Protein AF-A0A1X2HQX2-F1 (afdb_monomer_lite)

Structure (mmCIF, N/CA/C/O backbone):
data_AF-A0A1X2HQX2-F1
#
_entry.id   AF-A0A1X2HQX2-F1
#
loop_
_atom_site.group_PDB
_atom_site.id
_atom_site.type_symbol
_atom_site.label_atom_id
_atom_site.label_alt_id
_atom_site.label_comp_id
_atom_site.label_asym_id
_atom_site.label_entity_id
_atom_site.label_seq_id
_atom_site.pdbx_PDB_ins_code
_atom_site.Cartn_x
_atom_site.Cartn_y
_atom_site.Cartn_z
_atom_site.occupancy
_atom_site.B_iso_or_equiv
_atom_site.auth_seq_id
_atom_site.auth_comp_id
_atom_site.auth_asym_id
_atom_site.auth_atom_id
_atom_site.pdbx_PDB_model_num
ATOM 1 N N . MET A 1 1 ? -14.212 -17.636 12.104 1.00 38.25 1 MET A N 1
ATOM 2 C CA . MET A 1 1 ? -14.235 -16.177 12.350 1.00 38.25 1 MET A CA 1
ATOM 3 C C . MET A 1 1 ? -13.467 -15.898 13.632 1.00 38.25 1 MET A C 1
ATOM 5 O O . MET A 1 1 ? -13.687 -16.609 14.607 1.00 38.25 1 MET A O 1
ATOM 9 N N . ASN A 1 2 ? -12.520 -14.958 13.613 1.00 58.22 2 ASN A N 1
ATOM 10 C CA . ASN A 1 2 ? -11.671 -14.650 14.762 1.00 58.22 2 ASN A CA 1
ATOM 11 C C . ASN A 1 2 ? -12.458 -13.766 15.749 1.00 58.22 2 ASN A C 1
ATOM 13 O O . ASN A 1 2 ? -12.879 -12.664 15.408 1.00 58.22 2 ASN A O 1
ATOM 17 N N . ARG A 1 3 ? -12.709 -14.266 16.968 1.00 60.62 3 ARG A N 1
ATOM 18 C CA . ARG A 1 3 ? -13.510 -13.542 17.976 1.00 60.62 3 ARG A CA 1
ATOM 19 C C . ARG A 1 3 ? -12.888 -12.192 18.350 1.00 60.62 3 ARG A C 1
ATOM 21 O O . ARG A 1 3 ? -13.624 -11.269 18.667 1.00 60.62 3 ARG A O 1
ATOM 28 N N . ALA A 1 4 ? -11.559 -12.079 18.292 1.00 63.38 4 ALA A N 1
ATOM 29 C CA . ALA A 1 4 ? -10.830 -10.859 18.636 1.00 63.38 4 ALA A CA 1
ATOM 30 C C . ALA A 1 4 ? -11.102 -9.716 17.648 1.00 63.38 4 ALA A C 1
ATOM 32 O O . ALA A 1 4 ? -11.273 -8.568 18.043 1.00 63.38 4 ALA A O 1
ATOM 33 N N . SER A 1 5 ? -11.176 -10.041 16.359 1.00 63.59 5 SER A N 1
ATOM 34 C CA . SER A 1 5 ? -11.313 -9.058 15.290 1.00 63.59 5 SER A CA 1
ATOM 35 C C . SER A 1 5 ? -12.772 -8.615 15.099 1.00 63.59 5 SER A C 1
ATOM 37 O O . SER A 1 5 ? -13.038 -7.432 14.886 1.00 63.59 5 SER A O 1
ATOM 39 N N . THR A 1 6 ? -13.729 -9.516 15.365 1.00 68.75 6 THR A N 1
ATOM 40 C CA . THR A 1 6 ? -15.172 -9.198 15.354 1.00 68.75 6 THR A CA 1
ATOM 41 C C . THR A 1 6 ? -15.542 -8.138 16.402 1.00 68.75 6 THR A C 1
ATOM 43 O O . THR A 1 6 ? -16.441 -7.335 16.169 1.00 68.75 6 THR A O 1
ATOM 46 N N . LEU A 1 7 ? -14.821 -8.087 17.530 1.00 75.06 7 LEU A N 1
ATOM 47 C CA . LEU A 1 7 ? -15.020 -7.084 18.586 1.00 75.06 7 LEU A CA 1
ATOM 48 C C . LEU A 1 7 ? -14.545 -5.681 18.183 1.00 75.06 7 LEU A C 1
ATOM 50 O O . LEU A 1 7 ? -15.019 -4.688 18.722 1.00 75.06 7 LEU A O 1
ATOM 54 N N . LEU A 1 8 ? -13.610 -5.571 17.237 1.00 74.06 8 LEU A N 1
ATOM 55 C CA . LEU A 1 8 ? -13.053 -4.283 16.823 1.00 74.06 8 LEU A CA 1
ATOM 56 C C . LEU A 1 8 ? -13.908 -3.575 15.767 1.00 74.06 8 LEU A C 1
ATOM 58 O O . LEU A 1 8 ? -13.907 -2.343 15.710 1.00 74.06 8 LEU A O 1
ATOM 62 N N . LYS A 1 9 ? -14.644 -4.331 14.942 1.00 73.69 9 LYS A N 1
ATOM 63 C CA . LYS A 1 9 ? -15.492 -3.828 13.844 1.00 73.69 9 LYS A CA 1
ATOM 64 C C . LYS A 1 9 ? -16.319 -2.576 14.168 1.00 73.69 9 LYS A C 1
ATOM 66 O O . LYS A 1 9 ? -16.214 -1.601 13.416 1.00 73.69 9 LYS A O 1
ATOM 71 N N . PRO A 1 10 ? -17.120 -2.543 15.252 1.00 78.94 10 PRO A N 1
ATOM 72 C CA . PRO A 1 10 ? -17.979 -1.390 15.540 1.00 78.94 10 PRO A CA 1
ATOM 73 C C . PRO A 1 10 ? -17.194 -0.107 15.863 1.00 78.94 10 PRO A C 1
ATOM 75 O O . PRO A 1 10 ? -17.710 1.001 15.685 1.00 78.94 10 PRO A O 1
ATOM 78 N N . TYR A 1 11 ? -15.940 -0.235 16.301 1.00 79.19 11 TYR A N 1
ATOM 79 C CA . TYR A 1 11 ? -15.089 0.881 16.717 1.00 79.19 11 TYR A CA 1
ATOM 80 C C . TYR A 1 11 ? -14.126 1.326 15.614 1.00 79.19 11 TYR A C 1
ATOM 82 O O . TYR A 1 11 ? -13.890 2.523 15.448 1.00 79.19 11 TYR A O 1
ATOM 90 N N . LEU A 1 12 ? -13.642 0.383 14.803 1.00 76.12 12 LEU A N 1
ATOM 91 C CA . LEU A 1 12 ? -12.742 0.616 13.671 1.00 76.12 12 LEU A CA 1
ATOM 92 C C . LEU A 1 12 ? -13.283 1.671 12.706 1.00 76.12 12 LEU A C 1
ATOM 94 O O . LEU A 1 12 ? -12.576 2.610 12.343 1.00 76.12 12 LEU A O 1
ATOM 98 N N . LYS A 1 13 ? -14.570 1.583 12.359 1.00 77.75 13 LYS A N 1
ATOM 99 C CA . LYS A 1 13 ? -15.219 2.564 11.478 1.00 77.75 13 LYS A CA 1
ATOM 100 C C . LYS A 1 13 ? -15.159 3.985 12.050 1.00 77.75 13 LYS A C 1
ATOM 102 O O . LYS A 1 13 ? -14.926 4.938 11.308 1.00 77.75 13 LYS A O 1
ATOM 107 N N . LYS A 1 14 ? -15.347 4.132 13.367 1.00 81.12 14 LYS A N 1
ATOM 108 C CA . LYS A 1 14 ? -15.288 5.424 14.076 1.00 81.12 14 LYS A CA 1
ATOM 109 C C . LYS A 1 14 ? -13.854 5.941 14.185 1.00 81.12 14 LYS A C 1
ATOM 111 O O . LYS A 1 14 ? -13.640 7.141 14.064 1.00 81.12 14 LYS A O 1
ATOM 116 N N . PHE A 1 15 ? -12.893 5.042 14.376 1.00 82.31 15 PHE A N 1
ATOM 117 C CA . PHE A 1 15 ? -11.470 5.360 14.424 1.00 82.31 15 PHE A CA 1
ATOM 118 C C . PHE A 1 15 ? -10.976 5.925 13.094 1.00 82.31 15 PHE A C 1
ATOM 120 O O . PHE A 1 15 ? -10.482 7.049 13.049 1.00 82.31 15 PHE A O 1
ATOM 127 N N . VAL A 1 16 ? -11.204 5.200 11.996 1.00 80.38 16 VAL A N 1
ATOM 128 C CA . VAL A 1 16 ? -10.807 5.631 10.648 1.00 80.38 16 VAL A CA 1
ATOM 129 C C . VAL A 1 16 ? -11.428 6.988 10.312 1.00 80.38 16 VAL A C 1
ATOM 131 O O . VAL A 1 16 ? -10.743 7.880 9.830 1.00 80.38 16 VAL A O 1
ATOM 134 N N . LEU A 1 17 ? -12.699 7.197 10.658 1.00 82.56 17 LEU A N 1
ATOM 135 C CA . LEU A 1 17 ? -13.401 8.471 10.470 1.00 82.56 17 LEU A CA 1
ATOM 136 C C . LEU A 1 17 ? -12.739 9.693 11.132 1.00 82.56 17 LEU A C 1
ATOM 138 O O . LEU A 1 17 ? -13.054 10.820 10.749 1.00 82.56 17 LEU A O 1
ATOM 142 N N . ARG A 1 18 ? -11.862 9.485 12.116 1.00 80.69 18 ARG A N 1
ATOM 143 C CA . ARG A 1 18 ? -11.176 10.556 12.847 1.00 80.69 18 ARG A CA 1
ATOM 144 C C . ARG A 1 18 ? -9.742 10.784 12.407 1.00 80.69 18 ARG A C 1
ATOM 146 O O . ARG A 1 18 ? -9.303 11.927 12.401 1.00 80.69 18 ARG A O 1
ATOM 153 N N . VAL A 1 19 ? -9.030 9.722 12.041 1.00 83.38 19 VAL A N 1
ATOM 154 C CA . VAL A 1 19 ? -7.582 9.786 11.781 1.00 83.38 19 VAL A CA 1
ATOM 155 C C . VAL A 1 19 ? -7.216 9.590 10.309 1.00 83.38 19 VAL A C 1
ATOM 157 O O . VAL A 1 19 ? -6.036 9.605 9.973 1.00 83.38 19 VAL A O 1
ATOM 160 N N . HIS A 1 20 ? -8.189 9.406 9.408 1.00 83.44 20 HIS A N 1
ATOM 161 C CA . HIS A 1 20 ? -7.892 9.169 7.993 1.00 83.44 20 HIS A CA 1
ATOM 162 C C . HIS A 1 20 ? -7.113 10.340 7.366 1.00 83.44 20 HIS A C 1
ATOM 164 O O . HIS A 1 20 ? -7.555 11.483 7.510 1.00 83.44 20 HIS A O 1
ATOM 170 N N . PRO A 1 21 ? -6.014 10.081 6.629 1.00 83.19 21 PRO A N 1
ATOM 171 C CA . PRO A 1 21 ? -5.171 11.124 6.044 1.00 83.19 21 PRO A CA 1
ATOM 172 C C . PRO A 1 21 ? -5.944 12.067 5.111 1.00 83.19 21 PRO A C 1
ATOM 174 O O . PRO A 1 21 ? -5.706 13.270 5.146 1.00 83.19 21 PRO A O 1
ATOM 177 N N . ASP A 1 22 ? -6.925 11.570 4.353 1.00 81.31 22 ASP A N 1
ATOM 178 C CA . ASP A 1 22 ? -7.724 12.406 3.435 1.00 81.31 22 ASP A CA 1
ATOM 179 C C . ASP A 1 22 ? -8.503 13.530 4.131 1.00 81.31 22 ASP A C 1
ATOM 181 O O . ASP A 1 22 ? -8.819 14.541 3.507 1.00 81.31 22 ASP A O 1
ATOM 185 N N . PHE A 1 23 ? -8.795 13.407 5.430 1.00 83.25 23 PHE A N 1
ATOM 186 C CA . PHE A 1 23 ? -9.433 14.499 6.170 1.00 83.25 23 PHE A CA 1
ATOM 187 C C . PHE A 1 23 ? -8.488 15.665 6.471 1.00 83.25 23 PHE A C 1
ATOM 189 O O . PHE A 1 23 ? -8.955 16.719 6.897 1.00 83.25 23 PHE A O 1
ATOM 196 N N . PHE A 1 24 ? -7.189 15.496 6.227 1.00 83.62 24 PHE A N 1
ATOM 197 C CA . PHE A 1 24 ? -6.139 16.469 6.504 1.00 83.62 24 PHE A CA 1
ATOM 198 C C . PHE A 1 24 ? -5.514 17.024 5.221 1.00 83.62 24 PHE A C 1
ATOM 200 O O . PHE A 1 24 ? -4.392 17.512 5.261 1.00 83.62 24 PHE A O 1
ATOM 207 N N . ALA A 1 25 ? -6.232 17.011 4.091 1.00 80.38 25 ALA A N 1
ATOM 208 C CA . ALA A 1 25 ? -5.742 17.571 2.824 1.00 80.38 25 ALA A CA 1
ATOM 209 C C . ALA A 1 25 ? -5.288 19.045 2.934 1.00 80.38 25 ALA A C 1
ATOM 211 O O . ALA A 1 25 ? -4.427 19.489 2.182 1.00 80.38 25 ALA A O 1
ATOM 212 N N . GLN A 1 26 ? -5.839 19.796 3.896 1.00 81.81 26 GLN A N 1
ATOM 213 C CA . GLN A 1 26 ? -5.449 21.180 4.197 1.00 81.81 26 GLN A CA 1
ATOM 214 C C . GLN A 1 26 ? -4.185 21.290 5.077 1.00 81.81 26 GLN A C 1
ATOM 216 O O . GLN A 1 26 ? -3.608 22.367 5.172 1.00 81.81 26 GLN A O 1
ATOM 221 N N . ASN A 1 27 ? -3.738 20.193 5.703 1.00 84.25 27 ASN A N 1
ATOM 222 C CA . ASN A 1 27 ? -2.585 20.121 6.606 1.00 84.25 27 ASN A CA 1
ATOM 223 C C . ASN A 1 27 ? -1.641 18.971 6.186 1.00 84.25 27 ASN A C 1
ATOM 225 O O . ASN A 1 27 ? -1.698 17.881 6.770 1.00 84.25 27 ASN A O 1
ATOM 229 N N . PRO A 1 28 ? -0.720 19.202 5.229 1.00 83.12 28 PRO A N 1
ATOM 230 C CA . PRO A 1 28 ? 0.115 18.153 4.629 1.00 83.12 28 PRO A CA 1
ATOM 231 C C . PRO A 1 28 ? 0.955 17.376 5.651 1.00 83.12 28 PRO A C 1
ATOM 233 O O . PRO A 1 28 ? 1.170 16.172 5.518 1.00 83.12 28 PRO A O 1
ATOM 236 N N . LEU A 1 29 ? 1.406 18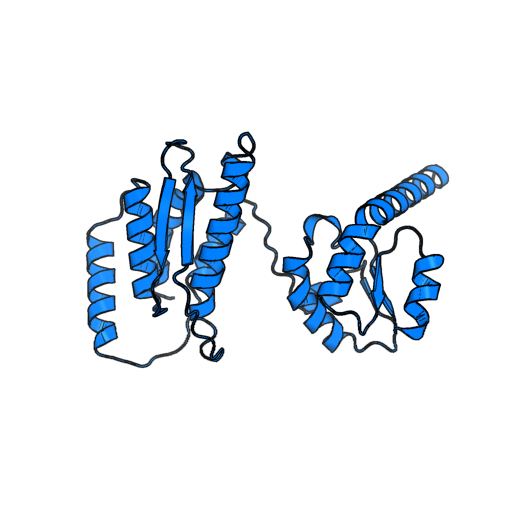.058 6.708 1.00 84.44 29 LEU A N 1
ATOM 237 C CA . LEU A 1 29 ? 2.200 17.455 7.777 1.00 84.44 29 LEU A CA 1
ATOM 238 C C . LEU A 1 29 ? 1.373 16.481 8.631 1.00 84.44 29 LEU A C 1
ATOM 240 O O . LEU A 1 29 ? 1.847 15.400 8.967 1.00 84.44 29 LEU A O 1
ATOM 244 N N . GLN A 1 30 ? 0.118 16.822 8.931 1.00 83.50 30 GLN A N 1
ATOM 245 C CA . GLN A 1 30 ? -0.793 15.949 9.683 1.00 83.50 30 GLN A CA 1
ATOM 246 C C . GLN A 1 30 ? -1.256 14.769 8.823 1.00 83.50 30 GLN A C 1
ATOM 248 O O . GLN A 1 30 ? -1.301 13.635 9.299 1.00 83.50 30 GLN A O 1
ATOM 253 N N . GLN A 1 31 ? -1.524 15.022 7.538 1.00 83.75 31 GLN A N 1
ATOM 254 C CA . GLN A 1 31 ? -1.845 13.991 6.554 1.00 83.75 31 GLN A CA 1
ATOM 255 C C . GLN A 1 31 ? -0.731 12.943 6.457 1.00 83.75 31 GLN A C 1
ATOM 257 O O . GLN A 1 31 ? -1.004 11.746 6.559 1.00 83.75 31 GLN A O 1
ATOM 262 N N . LYS A 1 32 ? 0.525 13.388 6.315 1.00 83.56 32 LYS A N 1
ATOM 263 C CA . LYS A 1 32 ? 1.692 12.503 6.242 1.00 83.56 32 LYS A CA 1
ATOM 264 C C . LYS A 1 32 ? 1.880 11.702 7.532 1.00 83.56 32 LYS A C 1
ATOM 266 O O . LYS A 1 32 ? 1.998 10.482 7.467 1.00 83.56 32 LYS A O 1
ATOM 271 N N . THR A 1 33 ? 1.829 12.357 8.692 1.00 83.56 33 THR A N 1
ATOM 272 C CA . THR A 1 33 ? 1.966 11.691 9.999 1.00 83.56 33 THR A CA 1
ATOM 273 C C . THR A 1 33 ? 0.893 10.620 10.210 1.00 83.56 33 THR A C 1
ATOM 275 O O . THR A 1 33 ? 1.204 9.507 10.634 1.00 83.56 33 THR A O 1
ATOM 278 N N . ASN A 1 34 ? -0.363 10.904 9.854 1.00 84.56 34 ASN A N 1
ATOM 279 C CA . ASN A 1 34 ? -1.444 9.927 9.972 1.00 84.56 34 ASN A CA 1
ATOM 280 C C . ASN A 1 34 ? -1.288 8.763 8.988 1.00 84.56 34 ASN A C 1
ATOM 282 O O . ASN A 1 34 ? -1.528 7.618 9.370 1.00 84.56 34 ASN A O 1
ATOM 286 N N . ALA A 1 35 ? -0.861 9.026 7.750 1.00 81.00 35 ALA A N 1
ATOM 287 C CA . ALA A 1 35 ? -0.595 7.981 6.765 1.00 81.00 35 ALA A CA 1
ATOM 288 C C . ALA A 1 35 ? 0.536 7.043 7.223 1.00 81.00 35 ALA A C 1
ATOM 290 O O . ALA A 1 35 ? 0.365 5.823 7.212 1.00 81.00 35 ALA A O 1
ATOM 291 N N . GLU A 1 36 ? 1.653 7.599 7.701 1.00 81.62 36 GLU A N 1
ATOM 292 C CA . GLU A 1 36 ? 2.786 6.825 8.220 1.00 81.62 36 GLU A CA 1
ATOM 293 C C . GLU A 1 36 ? 2.409 6.016 9.467 1.00 81.62 36 GLU A C 1
ATOM 295 O O . GLU A 1 36 ? 2.764 4.842 9.582 1.00 81.62 36 GLU A O 1
ATOM 300 N N . SER A 1 37 ? 1.662 6.605 10.403 1.00 81.50 37 SER A N 1
ATOM 301 C CA . SER A 1 37 ? 1.219 5.907 11.615 1.00 81.50 37 SER A CA 1
ATOM 302 C C . SER A 1 37 ? 0.191 4.817 11.326 1.00 81.50 37 SER A C 1
ATOM 304 O O . SER A 1 37 ? 0.231 3.764 11.962 1.00 81.50 37 SER A O 1
ATOM 306 N N . LEU A 1 38 ? -0.692 5.010 10.340 1.00 81.62 38 LEU A N 1
ATOM 307 C CA . LEU A 1 38 ? -1.570 3.942 9.866 1.00 81.62 38 LEU A CA 1
ATOM 308 C C . LEU A 1 38 ? -0.745 2.808 9.253 1.00 81.62 38 LEU A C 1
ATOM 310 O O . LEU A 1 38 ? -0.932 1.664 9.650 1.00 81.62 38 LEU A O 1
ATOM 314 N N . GLN A 1 39 ? 0.212 3.102 8.366 1.00 76.62 39 GLN A N 1
ATOM 315 C CA . GLN A 1 39 ? 1.103 2.088 7.779 1.00 76.62 39 GLN A CA 1
ATOM 316 C C . GLN A 1 39 ? 1.887 1.301 8.837 1.00 76.62 39 GLN A C 1
ATOM 318 O O . GLN A 1 39 ? 1.967 0.075 8.762 1.00 76.62 39 GLN A O 1
ATOM 323 N N . LYS A 1 40 ? 2.418 1.975 9.863 1.00 75.88 40 LYS A N 1
ATOM 324 C CA . LYS A 1 40 ? 3.085 1.307 10.991 1.00 75.88 40 LYS A CA 1
ATOM 325 C C . LYS A 1 40 ? 2.121 0.412 11.771 1.00 75.88 40 LYS A C 1
ATOM 327 O O . LYS A 1 40 ? 2.484 -0.706 12.120 1.00 75.88 40 LYS A O 1
ATOM 332 N N . LEU A 1 41 ? 0.889 0.867 12.009 1.00 75.69 41 LEU A N 1
ATOM 333 C CA . LEU A 1 41 ? -0.149 0.055 12.648 1.00 75.69 41 LEU A CA 1
ATOM 334 C C . LEU A 1 41 ? -0.475 -1.198 11.814 1.00 75.69 41 LEU A C 1
ATOM 336 O O . LEU A 1 41 ? -0.604 -2.276 12.389 1.00 75.69 41 LEU A O 1
ATOM 340 N N . TYR A 1 42 ? -0.524 -1.090 10.481 1.00 70.81 42 TYR A N 1
ATOM 341 C CA . TYR A 1 42 ? -0.696 -2.242 9.584 1.00 70.81 42 TYR A CA 1
ATOM 342 C C . TYR A 1 42 ? 0.431 -3.256 9.715 1.00 70.81 42 TYR A C 1
ATOM 344 O O . TYR A 1 42 ? 0.167 -4.430 9.952 1.00 70.81 42 TYR A O 1
ATOM 352 N N . ALA A 1 43 ? 1.681 -2.806 9.603 1.00 67.31 43 ALA A N 1
ATOM 353 C CA . ALA A 1 43 ? 2.840 -3.691 9.695 1.00 67.31 43 ALA A CA 1
ATOM 354 C C . ALA A 1 43 ? 2.878 -4.454 11.034 1.00 67.31 43 ALA A C 1
ATOM 356 O O . ALA A 1 43 ? 3.279 -5.615 11.089 1.00 67.31 43 ALA A O 1
ATOM 357 N N . LEU A 1 44 ? 2.417 -3.821 12.117 1.00 66.31 44 LEU A N 1
ATOM 358 C CA . LEU A 1 44 ? 2.343 -4.441 13.441 1.00 66.31 44 LEU A CA 1
ATOM 359 C C . LEU A 1 44 ? 1.208 -5.466 13.556 1.00 66.31 44 LEU A C 1
ATOM 361 O O . LEU A 1 44 ? 1.400 -6.503 14.185 1.00 66.31 44 LEU A O 1
ATOM 365 N N . LEU A 1 45 ? 0.054 -5.199 12.943 1.00 66.75 45 LEU A N 1
ATOM 366 C CA . LEU A 1 45 ? -1.093 -6.112 12.947 1.00 66.75 45 LEU A CA 1
ATOM 367 C C . LEU A 1 45 ? -0.932 -7.283 11.966 1.00 66.75 45 LEU A C 1
ATOM 369 O O . LEU A 1 45 ? -1.539 -8.331 12.175 1.00 66.75 45 LEU A O 1
ATOM 373 N N . ASP A 1 46 ? -0.130 -7.126 10.911 1.00 61.06 46 ASP A N 1
ATOM 374 C CA . ASP A 1 46 ? 0.129 -8.179 9.921 1.00 61.06 46 ASP A CA 1
ATOM 375 C C . ASP A 1 46 ? 1.271 -9.126 10.334 1.00 61.06 46 ASP A C 1
ATOM 377 O O . ASP A 1 46 ? 1.246 -10.313 10.013 1.00 61.06 46 ASP A O 1
ATOM 381 N N . ASN A 1 47 ? 2.227 -8.663 11.148 1.00 54.62 47 ASN A N 1
ATOM 382 C CA . ASN A 1 47 ? 3.273 -9.523 11.722 1.00 54.62 47 ASN A CA 1
ATOM 383 C C . ASN A 1 47 ? 2.726 -10.652 12.628 1.00 54.62 47 ASN A C 1
ATOM 385 O O . ASN A 1 47 ? 3.435 -11.631 12.854 1.00 54.62 47 ASN A O 1
ATOM 389 N N . ASP A 1 48 ? 1.471 -10.576 13.092 1.00 51.25 48 ASP A N 1
ATOM 390 C CA . ASP A 1 48 ? 0.773 -11.688 13.768 1.00 51.25 48 ASP A CA 1
ATOM 391 C C . ASP A 1 48 ? 0.572 -12.919 12.845 1.00 51.25 48 ASP A C 1
ATOM 393 O O . ASP A 1 48 ? 0.361 -14.029 13.338 1.00 51.25 48 ASP A O 1
ATOM 397 N N . ASN A 1 49 ? 0.642 -12.759 11.513 1.00 44.31 49 ASN A N 1
ATOM 398 C CA . ASN A 1 49 ? 0.399 -13.831 10.537 1.00 44.31 49 ASN A CA 1
ATOM 399 C C . ASN A 1 49 ? 1.638 -14.654 10.173 1.00 44.31 49 ASN A C 1
ATOM 401 O O . ASN A 1 49 ? 1.524 -15.843 9.866 1.00 44.31 49 ASN A O 1
ATOM 405 N N . ASN A 1 50 ? 2.824 -14.045 10.196 1.00 41.34 50 ASN A N 1
ATOM 406 C CA . ASN A 1 50 ? 4.068 -14.690 9.782 1.00 41.34 50 ASN A CA 1
ATOM 407 C C . ASN A 1 50 ? 4.825 -15.237 10.994 1.00 41.34 50 ASN A C 1
ATOM 409 O O . ASN A 1 50 ? 5.889 -14.752 11.371 1.00 41.34 50 ASN A O 1
ATOM 413 N N . ALA A 1 51 ? 4.314 -16.333 11.558 1.00 42.88 51 ALA A N 1
ATOM 414 C CA . ALA A 1 51 ? 4.971 -17.089 12.629 1.00 42.88 51 ALA A CA 1
ATOM 415 C C . ALA A 1 51 ? 6.351 -17.691 12.248 1.00 42.88 51 ALA A C 1
ATOM 417 O O . ALA A 1 51 ? 6.971 -18.346 13.081 1.00 42.88 51 ALA A O 1
ATOM 418 N N . ASN A 1 52 ? 6.852 -17.453 11.027 1.00 40.03 52 ASN A N 1
ATOM 419 C CA . ASN A 1 52 ? 8.140 -17.951 10.536 1.00 40.03 52 ASN A CA 1
ATOM 420 C C . ASN A 1 52 ? 9.206 -16.866 10.300 1.00 40.03 52 ASN A C 1
ATOM 422 O O . ASN A 1 52 ? 10.327 -17.214 9.933 1.00 40.03 52 ASN A O 1
ATOM 426 N N . SER A 1 53 ? 8.932 -15.571 10.512 1.00 37.59 53 SER A N 1
ATOM 427 C CA . SER A 1 53 ? 10.003 -14.566 10.439 1.00 37.59 53 SER A CA 1
ATOM 428 C C . SER A 1 53 ? 10.623 -14.349 11.817 1.00 37.59 53 SER A C 1
ATOM 430 O O . SER A 1 53 ? 10.099 -13.620 12.656 1.00 37.59 53 SER A O 1
ATOM 432 N N . SER A 1 54 ? 11.775 -14.974 12.034 1.00 38.41 54 SER A N 1
ATOM 433 C CA . SER A 1 54 ? 12.652 -14.869 13.204 1.00 38.41 54 SER A CA 1
ATOM 434 C C . SER A 1 54 ? 13.321 -13.492 13.365 1.00 38.41 54 SER A C 1
ATOM 436 O O . SER A 1 54 ? 14.513 -13.398 13.651 1.00 38.41 54 SER A O 1
ATOM 438 N N . LYS A 1 55 ? 12.579 -12.399 13.178 1.00 42.03 55 LYS A N 1
ATOM 439 C CA . LYS A 1 55 ? 13.025 -11.049 13.530 1.00 42.03 55 LYS A CA 1
ATOM 440 C C . LYS A 1 55 ? 12.008 -10.443 14.478 1.00 42.03 55 LYS A C 1
ATOM 442 O O . LYS A 1 55 ? 11.062 -9.783 14.067 1.00 42.03 55 LYS A O 1
ATOM 447 N N . THR A 1 56 ? 12.222 -10.684 15.768 1.00 40.44 56 THR A N 1
ATOM 448 C CA . THR A 1 56 ? 11.662 -9.850 16.831 1.00 40.44 56 THR A CA 1
ATOM 449 C C . THR A 1 56 ? 11.936 -8.383 16.489 1.00 40.44 56 THR A C 1
ATOM 451 O O . THR A 1 56 ? 13.108 -8.020 16.360 1.00 40.44 56 THR A O 1
ATOM 454 N N . PRO A 1 57 ? 10.916 -7.520 16.338 1.00 44.06 57 PRO A N 1
ATOM 455 C CA . PRO A 1 57 ? 11.149 -6.090 16.306 1.00 44.06 57 PRO A CA 1
ATOM 456 C C . PRO A 1 57 ? 11.607 -5.692 17.713 1.00 44.06 57 PRO A C 1
ATOM 458 O O . PRO A 1 57 ? 10.812 -5.622 18.647 1.00 44.06 57 PRO A O 1
ATOM 461 N N . THR A 1 58 ? 12.911 -5.484 17.884 1.00 44.72 58 THR A N 1
ATOM 462 C CA . THR A 1 58 ? 13.528 -5.041 19.149 1.00 44.72 58 THR A CA 1
ATOM 463 C C . THR A 1 58 ? 13.207 -3.572 19.464 1.00 44.72 58 THR A C 1
ATOM 465 O O . THR A 1 58 ? 13.570 -3.067 20.520 1.00 44.72 58 THR A O 1
ATOM 468 N N . ALA A 1 59 ? 12.502 -2.868 18.574 1.00 51.03 59 ALA A N 1
ATOM 469 C CA . ALA A 1 59 ? 12.166 -1.462 18.733 1.00 51.03 59 ALA A CA 1
ATOM 470 C C . ALA A 1 59 ? 10.675 -1.275 19.045 1.00 51.03 59 ALA A C 1
ATOM 472 O O . ALA A 1 59 ? 9.797 -1.606 18.246 1.00 51.03 59 ALA A O 1
ATOM 473 N N . SER A 1 60 ? 10.406 -0.689 20.211 1.00 59.72 60 SER A N 1
ATOM 474 C CA . SER A 1 60 ? 9.114 -0.097 20.547 1.00 59.72 60 SER A CA 1
ATOM 475 C C . SER A 1 60 ? 8.697 0.873 19.435 1.00 59.72 60 SER A C 1
ATOM 477 O O . SER A 1 60 ? 9.358 1.889 19.217 1.00 59.72 60 SER A O 1
ATOM 479 N N . THR A 1 61 ? 7.613 0.569 18.720 1.00 64.12 61 THR A N 1
ATOM 480 C CA . THR A 1 61 ? 7.130 1.436 17.637 1.00 64.12 61 THR A CA 1
ATOM 481 C C . THR A 1 61 ? 6.181 2.479 18.209 1.00 64.12 61 THR A C 1
ATOM 483 O O . THR A 1 61 ? 5.159 2.135 18.807 1.00 64.12 61 THR A O 1
ATOM 486 N N . GLN A 1 62 ? 6.529 3.753 18.027 1.00 72.81 62 GLN A N 1
ATOM 487 C CA . GLN A 1 62 ? 5.675 4.879 18.382 1.00 72.81 62 GLN A CA 1
ATOM 488 C C . GLN A 1 62 ? 4.742 5.211 17.212 1.00 72.81 62 GLN A C 1
ATOM 490 O O . GLN A 1 62 ? 5.190 5.432 16.083 1.00 72.81 62 GLN A O 1
ATOM 495 N N . LEU A 1 63 ? 3.443 5.233 17.494 1.00 78.31 63 LEU A N 1
ATOM 496 C CA . LEU A 1 63 ? 2.390 5.670 16.583 1.00 78.31 63 LEU A CA 1
ATOM 497 C C . LEU A 1 63 ? 1.882 7.032 17.029 1.00 78.31 63 LEU A C 1
ATOM 499 O O . LEU A 1 63 ? 1.636 7.226 18.219 1.00 78.31 63 LEU A O 1
ATOM 503 N N . THR A 1 64 ? 1.680 7.931 16.072 1.00 81.62 64 THR A N 1
ATOM 504 C CA . THR A 1 64 ? 1.213 9.296 16.315 1.00 81.62 64 THR A CA 1
ATOM 505 C C . THR A 1 64 ? 0.048 9.609 15.387 1.00 81.62 64 THR A C 1
ATOM 507 O O . THR A 1 64 ? 0.206 9.591 14.169 1.00 81.62 64 THR A O 1
ATOM 510 N N . PHE A 1 65 ? -1.121 9.896 15.955 1.00 83.88 65 PHE A N 1
ATOM 511 C CA . PHE A 1 65 ? -2.313 10.257 15.190 1.00 83.88 65 PHE A CA 1
ATOM 512 C C . PHE A 1 65 ? -2.807 11.655 15.553 1.00 83.88 65 PHE A C 1
ATOM 514 O O . PHE A 1 65 ? -2.878 12.010 16.729 1.00 83.88 65 PHE A O 1
ATOM 521 N N . HIS A 1 66 ? -3.206 12.405 14.534 1.00 82.62 66 HIS A N 1
ATOM 522 C CA . HIS A 1 66 ? -3.964 13.644 14.637 1.00 82.62 66 HIS A CA 1
ATOM 523 C C . HIS A 1 66 ? -5.458 13.340 14.495 1.00 82.62 66 HIS A C 1
ATOM 525 O O . HIS A 1 66 ? -5.852 12.575 13.608 1.00 82.62 66 HIS A O 1
ATOM 531 N N . ASP A 1 67 ? -6.286 13.931 15.360 1.00 83.56 67 ASP A N 1
ATOM 532 C CA . ASP A 1 67 ? -7.748 13.812 15.300 1.00 83.56 67 ASP A CA 1
ATOM 533 C C . ASP A 1 67 ? -8.351 14.960 14.479 1.00 83.56 67 ASP A C 1
ATOM 535 O O . ASP A 1 67 ? -8.088 16.136 14.726 1.00 83.56 67 ASP A O 1
ATOM 539 N N . LYS A 1 68 ? -9.228 14.623 13.530 1.00 79.56 68 LYS A N 1
ATOM 540 C CA . LYS A 1 68 ? -10.006 15.587 12.748 1.00 79.56 68 LYS A CA 1
ATOM 541 C C . LYS A 1 68 ? -10.888 16.471 13.635 1.00 79.56 68 LYS A C 1
ATOM 543 O O . LYS A 1 68 ? -11.090 17.640 13.328 1.00 79.56 68 LYS A O 1
ATOM 548 N N . GLN A 1 69 ? -11.458 15.915 14.706 1.00 75.88 69 GLN A N 1
ATOM 549 C CA . GLN A 1 69 ? -12.349 16.657 15.606 1.00 75.88 69 GLN A CA 1
ATOM 550 C C . GLN A 1 69 ? -11.583 17.528 16.604 1.00 75.88 69 GLN A C 1
ATOM 552 O O . GLN A 1 69 ? -12.142 18.478 17.147 1.00 75.88 69 GLN A O 1
ATOM 557 N N . GLN A 1 70 ? -10.316 17.198 16.857 1.00 72.25 70 GLN A N 1
ATOM 558 C CA . GLN A 1 70 ? -9.449 17.898 17.796 1.00 72.25 70 GLN A CA 1
ATOM 559 C C . GLN A 1 70 ? -8.050 18.033 17.178 1.00 72.25 70 GLN A C 1
ATOM 561 O O . GLN A 1 70 ? -7.173 17.229 17.481 1.00 72.25 70 GLN A O 1
ATOM 566 N N . PRO A 1 71 ? -7.807 19.051 16.333 1.00 63.75 71 PRO A N 1
ATOM 567 C CA . PRO A 1 71 ? -6.553 19.181 15.581 1.00 63.75 71 PRO A CA 1
ATOM 568 C C . PRO A 1 71 ? -5.306 19.336 16.471 1.00 63.75 71 PRO A C 1
ATOM 570 O O . PRO A 1 71 ? -4.196 19.039 16.034 1.00 63.75 71 PRO A O 1
ATOM 573 N N . ASN A 1 72 ? -5.491 19.742 17.733 1.00 65.12 72 ASN A N 1
ATOM 574 C CA . ASN A 1 72 ? -4.428 19.857 18.738 1.00 65.12 72 ASN A CA 1
ATOM 575 C C . ASN A 1 72 ? -4.180 18.554 19.520 1.00 65.12 72 ASN A C 1
ATOM 577 O O . ASN A 1 72 ? -3.231 18.473 20.298 1.00 65.12 72 ASN A O 1
ATOM 581 N N . LEU A 1 73 ? -5.039 17.544 19.363 1.00 69.62 73 LEU A N 1
ATOM 582 C CA . LEU A 1 73 ? -4.913 16.275 20.065 1.00 69.62 73 LEU A CA 1
ATOM 583 C C . LEU A 1 73 ? -3.975 15.356 19.284 1.00 69.62 73 LEU A C 1
ATOM 585 O O . LEU A 1 73 ? -4.309 14.862 18.207 1.00 69.62 73 LEU A O 1
ATOM 589 N N . ILE A 1 74 ? -2.803 15.113 19.865 1.00 69.94 74 ILE A N 1
ATOM 590 C CA . ILE A 1 74 ? -1.822 14.166 19.348 1.00 69.94 74 ILE A CA 1
ATOM 591 C C . ILE A 1 74 ? -1.932 12.880 20.161 1.00 69.94 74 ILE A C 1
ATOM 593 O O . ILE A 1 74 ? -1.597 12.830 21.347 1.00 69.94 74 ILE A O 1
ATOM 597 N N . VAL A 1 75 ? -2.410 11.819 19.521 1.00 73.31 75 VAL A N 1
ATOM 598 C CA . VAL A 1 75 ? -2.557 10.511 20.151 1.00 73.31 75 VAL A CA 1
ATOM 599 C C . VAL A 1 75 ? -1.296 9.700 19.908 1.00 73.31 75 VAL A C 1
ATOM 601 O O . VAL A 1 75 ? -1.082 9.178 18.818 1.00 73.31 75 VAL A O 1
ATOM 604 N N . ASN A 1 76 ? -0.479 9.581 20.955 1.00 72.31 76 ASN A N 1
ATOM 605 C CA . ASN A 1 76 ? 0.709 8.737 20.951 1.00 72.31 76 ASN A CA 1
ATOM 606 C C . ASN A 1 76 ? 0.404 7.350 21.529 1.00 72.31 76 ASN A C 1
ATOM 608 O O . ASN A 1 76 ? -0.194 7.237 22.607 1.00 72.31 76 ASN A O 1
ATOM 612 N N . ALA A 1 77 ? 0.847 6.296 20.852 1.00 65.94 77 ALA A N 1
ATOM 613 C CA . ALA A 1 77 ? 0.826 4.932 21.368 1.00 65.94 77 ALA A CA 1
ATOM 614 C C . ALA A 1 77 ? 2.172 4.248 21.158 1.00 65.94 77 ALA A C 1
ATOM 616 O O . ALA A 1 77 ? 2.808 4.410 20.122 1.00 65.94 77 ALA A O 1
ATOM 617 N N . THR A 1 78 ? 2.574 3.469 22.155 1.00 62.47 78 THR A N 1
ATOM 618 C CA . THR A 1 78 ? 3.858 2.775 22.200 1.00 62.47 78 THR A CA 1
ATOM 619 C C . THR A 1 78 ? 3.568 1.281 22.231 1.00 62.47 78 THR A C 1
ATOM 621 O O . THR A 1 78 ? 2.914 0.812 23.165 1.00 62.47 78 THR A O 1
ATOM 624 N N . LEU A 1 79 ? 3.988 0.535 21.205 1.00 60.22 79 LEU A N 1
ATOM 625 C CA . LEU A 1 79 ? 3.732 -0.908 21.123 1.00 60.22 79 LEU A CA 1
ATOM 626 C C . LEU A 1 79 ? 4.921 -1.730 21.641 1.00 60.22 79 LEU A C 1
ATOM 628 O O . LEU A 1 79 ? 6.062 -1.506 21.241 1.00 60.22 79 LEU A O 1
ATOM 632 N N . GLY A 1 80 ? 4.629 -2.682 22.538 1.00 51.09 80 GLY A N 1
ATOM 633 C CA . GLY A 1 80 ? 5.600 -3.565 23.197 1.00 51.09 80 GLY A CA 1
ATOM 634 C C . GLY A 1 80 ? 5.786 -4.943 22.536 1.00 51.09 80 GLY A C 1
ATOM 635 O O . GLY A 1 80 ? 4.981 -5.386 21.723 1.00 51.09 80 GLY A O 1
ATOM 636 N N . MET A 1 81 ? 6.856 -5.638 22.943 1.00 48.28 81 MET A N 1
ATOM 637 C CA . MET A 1 81 ? 7.563 -6.722 22.228 1.00 48.28 81 MET A CA 1
ATOM 638 C C . MET A 1 81 ? 6.867 -8.094 22.061 1.00 48.28 81 MET A C 1
ATOM 640 O O . MET A 1 81 ? 7.515 -9.029 21.590 1.00 48.28 81 MET A O 1
ATOM 644 N N . ARG A 1 82 ? 5.589 -8.283 22.421 1.00 55.56 82 ARG A N 1
ATOM 645 C CA . ARG A 1 82 ? 4.905 -9.577 22.191 1.00 55.56 82 ARG A CA 1
ATOM 646 C C . ARG A 1 82 ? 3.626 -9.418 21.369 1.00 55.56 82 ARG A C 1
ATOM 648 O O . ARG A 1 82 ? 2.597 -9.061 21.952 1.00 55.56 82 ARG A O 1
ATOM 655 N N . PRO A 1 83 ? 3.676 -9.732 20.060 1.00 57.97 83 PRO A N 1
ATOM 656 C CA . PRO A 1 83 ? 2.494 -9.745 19.216 1.00 57.97 83 PRO A CA 1
ATOM 657 C C . PRO A 1 83 ? 1.586 -10.892 19.685 1.00 57.97 83 PRO A C 1
ATOM 659 O O . PRO A 1 83 ? 1.947 -12.069 19.682 1.00 57.97 83 PRO A O 1
ATOM 662 N N . SER A 1 84 ? 0.448 -10.512 20.256 1.00 67.38 84 SER A N 1
ATOM 663 C CA . SER A 1 84 ? -0.679 -11.401 20.496 1.00 67.38 84 SER A CA 1
ATOM 664 C C . SER A 1 84 ? -1.913 -10.680 19.976 1.00 67.38 84 SER A C 1
ATOM 666 O O . SER A 1 84 ? -2.083 -9.497 20.300 1.00 67.38 84 SER A O 1
ATOM 668 N N . PRO A 1 85 ? -2.826 -11.380 19.282 1.00 68.81 85 PRO A N 1
ATOM 669 C CA . PRO A 1 85 ? -4.029 -10.764 18.743 1.00 68.81 85 PRO A CA 1
ATOM 670 C C . PRO A 1 85 ? -4.833 -10.038 19.830 1.00 68.81 85 PRO A C 1
ATOM 672 O O . PRO A 1 85 ? -5.323 -8.940 19.603 1.00 68.81 85 PRO A O 1
ATOM 675 N N . TRP A 1 86 ? -4.903 -10.579 21.051 1.00 74.44 86 TRP A N 1
ATOM 676 C CA . TRP A 1 86 ? -5.640 -9.949 22.153 1.00 74.44 86 TRP A CA 1
ATOM 677 C C . TRP A 1 86 ? -4.918 -8.746 22.772 1.00 74.44 86 TRP A C 1
ATOM 679 O O . TRP A 1 86 ? -5.575 -7.782 23.164 1.00 74.44 86 TRP A O 1
ATOM 689 N N . ASN A 1 87 ? -3.582 -8.758 22.806 1.00 73.75 87 ASN A N 1
ATOM 690 C CA . ASN A 1 87 ? -2.802 -7.585 23.217 1.00 73.75 87 ASN A CA 1
ATOM 691 C C . ASN A 1 87 ? -2.971 -6.443 22.206 1.00 73.75 87 ASN A C 1
ATOM 693 O O . ASN A 1 87 ? -3.099 -5.286 22.599 1.00 73.75 87 ASN A O 1
ATOM 697 N N . ASN A 1 88 ? -3.059 -6.775 20.918 1.00 74.19 88 ASN A N 1
ATOM 698 C CA . ASN A 1 88 ? -3.297 -5.815 19.847 1.00 74.19 88 ASN A CA 1
ATOM 699 C C . ASN A 1 88 ? -4.703 -5.193 19.933 1.00 74.19 88 ASN A C 1
ATOM 701 O O . ASN A 1 88 ? -4.834 -3.973 19.829 1.00 74.19 88 ASN A O 1
ATOM 705 N N . VAL A 1 89 ? -5.744 -5.987 20.231 1.00 75.56 89 VAL A N 1
ATOM 706 C CA . VAL A 1 89 ? -7.097 -5.456 20.508 1.00 75.56 89 VAL A CA 1
ATOM 707 C C . VAL A 1 89 ? -7.082 -4.495 21.705 1.00 75.56 89 VAL A C 1
ATOM 709 O O . VAL A 1 89 ? -7.657 -3.411 21.636 1.00 75.56 8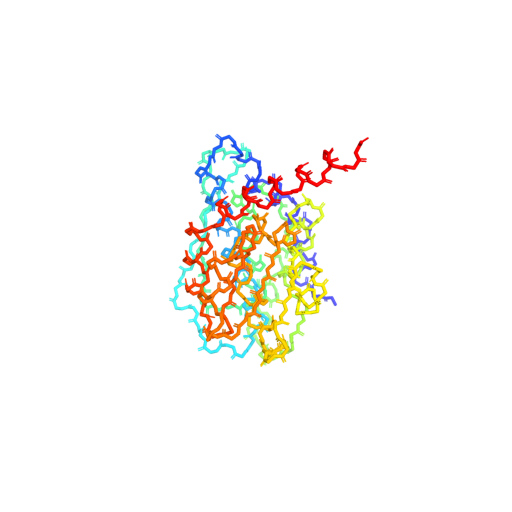9 VAL A O 1
ATOM 712 N N . GLN A 1 90 ? -6.392 -4.849 22.792 1.00 78.19 90 GLN A N 1
ATOM 713 C CA . GLN A 1 90 ? -6.297 -4.002 23.986 1.00 78.19 90 GLN A CA 1
ATOM 714 C C . GLN A 1 90 ? -5.580 -2.668 23.712 1.00 78.19 90 GLN A C 1
ATOM 716 O O . GLN A 1 90 ? -5.979 -1.619 24.229 1.00 78.19 90 GLN A O 1
ATOM 721 N N . LEU A 1 91 ? -4.539 -2.685 22.878 1.00 76.62 91 LEU A N 1
ATOM 722 C CA . LEU A 1 91 ? -3.844 -1.474 22.437 1.00 76.62 91 LEU A CA 1
ATOM 723 C C . LEU A 1 91 ? -4.761 -0.581 21.595 1.00 76.62 91 LEU A C 1
ATOM 725 O O . LEU A 1 91 ? -4.818 0.627 21.826 1.00 76.62 91 LEU A O 1
ATOM 729 N N . LEU A 1 92 ? -5.537 -1.170 20.682 1.00 78.69 92 LEU A N 1
ATOM 730 C CA . LEU A 1 92 ? -6.532 -0.443 19.893 1.00 78.69 92 LEU A CA 1
ATOM 731 C C . LEU A 1 92 ? -7.625 0.173 20.774 1.00 78.69 92 LEU A C 1
ATOM 733 O O . LEU A 1 92 ? -7.973 1.331 20.578 1.00 78.69 92 LEU A O 1
ATOM 737 N N . PHE A 1 93 ? -8.102 -0.527 21.804 1.00 80.69 93 PHE A N 1
ATOM 738 C CA . PHE A 1 93 ? -9.039 0.051 22.777 1.00 80.69 93 PHE A CA 1
ATOM 739 C C . PHE A 1 93 ? -8.443 1.238 23.540 1.00 80.69 93 PHE A C 1
ATOM 741 O O . PHE A 1 93 ? -9.134 2.224 23.785 1.00 80.69 93 PHE A O 1
ATOM 748 N N . THR A 1 94 ? -7.146 1.190 23.842 1.00 79.94 94 THR A N 1
ATOM 749 C CA . THR A 1 94 ? -6.435 2.311 24.475 1.00 79.94 94 THR A CA 1
ATOM 750 C C . THR A 1 94 ? -6.315 3.509 23.523 1.00 79.94 94 THR A C 1
ATOM 752 O O . THR A 1 94 ? -6.440 4.657 23.944 1.00 79.94 94 THR A O 1
ATOM 755 N N . LEU A 1 95 ? -6.114 3.263 22.223 1.00 78.62 95 LEU A N 1
ATOM 756 C CA . LEU A 1 95 ? -6.172 4.300 21.186 1.00 78.62 95 LEU A CA 1
ATOM 757 C C . LEU A 1 95 ? -7.582 4.890 21.047 1.00 78.62 95 LEU A C 1
ATOM 759 O O . LEU A 1 95 ? -7.727 6.105 20.929 1.00 78.62 95 LEU A O 1
ATOM 763 N N . PHE A 1 96 ? -8.618 4.051 21.100 1.00 82.12 96 PHE A N 1
ATOM 764 C CA . PHE A 1 96 ? -10.013 4.486 21.050 1.00 82.12 96 PHE A CA 1
ATOM 765 C C . PHE A 1 96 ? -10.367 5.375 22.245 1.00 82.12 96 PHE A C 1
ATOM 767 O O . PHE A 1 96 ? -10.981 6.419 22.038 1.00 82.12 96 PHE A O 1
ATOM 774 N N . ASP A 1 97 ? -9.895 5.049 23.452 1.00 79.69 97 ASP A N 1
ATOM 775 C CA . ASP A 1 97 ? -10.061 5.908 24.634 1.00 79.69 97 ASP A CA 1
ATOM 776 C C . ASP A 1 97 ? -9.425 7.279 24.446 1.00 79.69 97 ASP A C 1
ATOM 778 O O . ASP A 1 97 ? -10.056 8.304 24.709 1.00 79.69 97 ASP A O 1
ATOM 782 N N . LYS A 1 98 ? -8.185 7.312 23.946 1.00 77.94 98 LYS A N 1
ATOM 783 C CA . LYS A 1 98 ? -7.482 8.574 23.688 1.00 77.94 98 LYS A CA 1
ATOM 784 C C . LYS A 1 98 ? -8.200 9.425 22.641 1.00 77.94 98 LYS A C 1
ATOM 786 O O . LYS A 1 98 ? -8.204 10.642 22.761 1.00 77.94 98 LYS A O 1
ATOM 791 N N . LEU A 1 99 ? -8.862 8.794 21.672 1.00 75.69 99 LEU A N 1
ATOM 792 C CA . LEU A 1 99 ? -9.709 9.451 20.672 1.00 75.69 99 LEU A CA 1
ATOM 793 C C . LEU A 1 99 ? -11.154 9.673 21.145 1.00 75.69 99 LEU A C 1
ATOM 795 O O . LEU A 1 99 ? -12.002 10.056 20.343 1.00 75.69 99 LEU A O 1
ATOM 799 N N . LYS A 1 100 ? -11.471 9.432 22.424 1.00 79.50 100 LYS A N 1
ATOM 800 C CA . LYS A 1 100 ? -12.827 9.548 22.992 1.00 79.50 100 LYS A CA 1
ATOM 801 C C . LYS A 1 100 ? -13.887 8.772 22.196 1.00 79.50 100 LYS A C 1
ATOM 803 O O . LYS A 1 100 ? -15.033 9.206 22.069 1.00 79.50 100 LYS A O 1
ATOM 808 N N . ILE A 1 101 ? -13.505 7.633 21.624 1.00 79.56 101 ILE A N 1
ATOM 809 C CA . ILE A 1 101 ? -14.421 6.703 20.969 1.00 79.56 101 ILE A CA 1
ATOM 810 C C . ILE A 1 101 ? -14.961 5.776 22.065 1.00 79.56 101 ILE A C 1
ATOM 812 O O . ILE A 1 101 ? -14.176 5.041 22.662 1.00 79.56 101 ILE A O 1
ATOM 816 N N . PRO A 1 102 ? -16.275 5.788 22.350 1.00 76.94 102 PRO A N 1
ATOM 817 C CA . PRO A 1 102 ? -16.838 4.958 23.406 1.00 76.94 102 PRO A CA 1
ATOM 818 C C . PRO A 1 102 ? -16.725 3.482 23.017 1.00 76.94 102 PRO A C 1
ATOM 820 O O . PRO A 1 102 ? -17.259 3.070 21.983 1.00 76.94 102 PRO A O 1
ATOM 823 N N . VAL A 1 103 ? -16.018 2.718 23.849 1.00 80.94 103 VAL A N 1
ATOM 824 C CA . VAL A 1 103 ? -15.888 1.258 23.760 1.00 80.94 103 VAL A CA 1
ATOM 825 C C . VAL A 1 103 ? -16.755 0.630 24.841 1.00 80.94 103 VAL A C 1
ATOM 827 O O . VAL A 1 103 ? -16.680 1.058 25.994 1.00 80.94 103 VAL A O 1
ATOM 830 N N . ASP A 1 104 ? -17.542 -0.384 24.486 1.00 83.06 104 ASP A N 1
ATOM 831 C CA . ASP A 1 104 ? -18.407 -1.094 25.426 1.00 83.06 104 ASP A CA 1
ATOM 832 C C . ASP A 1 104 ? -17.578 -1.757 26.556 1.00 83.06 104 ASP A C 1
ATOM 834 O O . ASP A 1 104 ? -16.598 -2.468 26.284 1.00 83.06 104 ASP A O 1
ATOM 838 N N . PRO A 1 105 ? -17.930 -1.542 27.839 1.00 78.25 105 PRO A N 1
ATOM 839 C CA . PRO A 1 105 ? -17.294 -2.217 28.968 1.00 78.25 105 PRO A CA 1
ATOM 840 C C . PRO A 1 105 ? -17.318 -3.754 28.881 1.00 78.25 105 PRO A C 1
ATOM 842 O O . PRO A 1 105 ? -16.373 -4.401 29.343 1.00 78.25 105 PRO A O 1
ATOM 845 N N . ALA A 1 106 ? -18.351 -4.350 28.276 1.00 79.62 106 ALA A N 1
ATOM 846 C CA . ALA A 1 106 ? -18.465 -5.797 28.093 1.00 79.62 106 ALA A CA 1
ATOM 847 C C . ALA A 1 106 ? -17.391 -6.344 27.135 1.00 79.62 106 ALA A C 1
ATOM 849 O O . ALA A 1 106 ? -16.787 -7.396 27.389 1.00 79.62 106 ALA A O 1
ATOM 850 N N . ASP A 1 107 ? -17.074 -5.593 26.080 1.00 79.69 107 ASP A N 1
ATOM 851 C CA . ASP A 1 107 ? -16.020 -5.947 25.127 1.00 79.69 107 ASP A CA 1
ATOM 852 C C . ASP A 1 107 ? -14.638 -5.864 25.788 1.00 79.69 107 ASP A C 1
ATOM 854 O O . ASP A 1 107 ? -13.794 -6.746 25.602 1.00 79.69 107 ASP A O 1
ATOM 858 N N . ARG A 1 108 ? -14.418 -4.861 26.649 1.00 77.94 108 ARG A N 1
ATOM 859 C CA . ARG A 1 108 ? -13.185 -4.742 27.451 1.00 77.94 108 ARG A CA 1
ATOM 860 C C . ARG A 1 108 ? -13.004 -5.912 28.406 1.00 77.94 108 ARG A C 1
ATOM 862 O O . ARG A 1 108 ? -11.914 -6.483 28.476 1.00 77.94 108 ARG A O 1
ATOM 869 N N . ALA A 1 109 ? -14.063 -6.285 29.123 1.00 78.69 109 ALA A N 1
ATOM 870 C CA . ALA A 1 109 ? -14.038 -7.427 30.032 1.00 78.69 109 ALA A CA 1
ATOM 871 C C . ALA A 1 109 ? -13.723 -8.731 29.278 1.00 78.69 109 ALA A C 1
ATOM 873 O O . ALA A 1 109 ? -12.932 -9.554 29.748 1.00 78.69 109 ALA A O 1
ATOM 874 N N . THR A 1 110 ? -14.267 -8.879 28.067 1.00 82.00 110 THR A N 1
ATOM 875 C CA . THR A 1 110 ? -14.009 -10.023 27.184 1.00 82.00 110 THR A CA 1
ATOM 876 C C . THR A 1 110 ? -12.543 -10.090 26.751 1.00 82.00 110 THR A C 1
ATOM 878 O O . THR A 1 110 ? -11.915 -11.143 26.883 1.00 82.00 110 THR A O 1
ATOM 881 N N . VAL A 1 111 ? -11.956 -8.973 26.307 1.00 79.62 111 VAL A N 1
ATOM 882 C CA . VAL A 1 111 ? -10.542 -8.905 25.891 1.00 79.62 111 VAL A CA 1
ATOM 883 C C . VAL A 1 111 ? -9.607 -9.195 27.063 1.00 79.62 111 VAL A C 1
ATOM 885 O O . VAL A 1 111 ? -8.738 -10.060 26.948 1.00 79.62 111 VAL A O 1
ATOM 888 N N . GLN A 1 112 ? -9.823 -8.575 28.226 1.00 78.12 112 GLN A N 1
ATOM 889 C CA . GLN A 1 112 ? -9.019 -8.856 29.420 1.00 78.12 112 GLN A CA 1
ATOM 890 C C . GLN A 1 112 ? -9.138 -10.318 29.873 1.00 78.12 112 GLN A C 1
ATOM 892 O O . GLN A 1 112 ? -8.145 -10.931 30.274 1.00 78.12 112 GLN A O 1
ATOM 897 N N . GLY A 1 113 ? -10.336 -10.903 29.783 1.00 78.94 113 GLY A N 1
ATOM 898 C CA . GLY A 1 113 ? -10.565 -12.316 30.072 1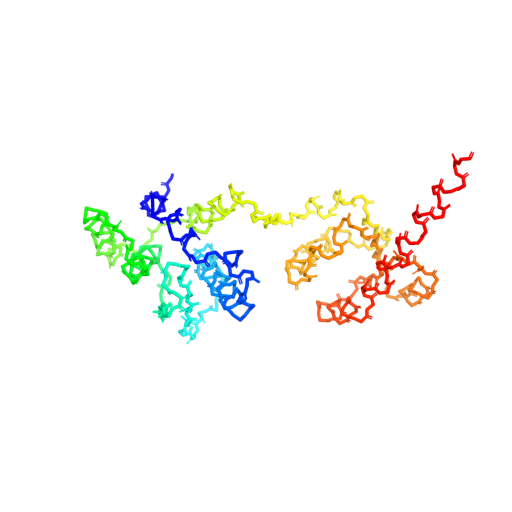.00 78.94 113 GLY A CA 1
ATOM 899 C C . GLY A 1 113 ? -9.798 -13.243 29.126 1.00 78.94 113 GLY A C 1
ATOM 900 O O . GLY A 1 113 ? -9.247 -14.253 29.568 1.00 78.94 113 GLY A O 1
ATOM 901 N N . MET A 1 114 ? -9.711 -12.895 27.841 1.00 77.31 114 MET A N 1
ATOM 902 C CA . MET A 1 114 ? -8.995 -13.686 26.836 1.00 77.31 114 MET A CA 1
ATOM 903 C C . MET A 1 114 ? -7.472 -13.533 26.943 1.00 77.31 114 MET A C 1
ATOM 905 O O . MET A 1 114 ? -6.779 -14.546 26.866 1.00 77.31 114 MET A O 1
ATOM 909 N N . ILE A 1 115 ? -6.950 -12.337 27.249 1.00 74.94 115 ILE A N 1
ATOM 910 C CA . ILE A 1 115 ? -5.520 -12.122 27.554 1.00 74.94 115 ILE A CA 1
ATOM 911 C C . ILE A 1 115 ? -5.091 -12.992 28.746 1.00 74.94 115 ILE A C 1
ATOM 913 O O . ILE A 1 115 ? -4.099 -13.721 28.672 1.00 74.94 115 ILE A O 1
ATOM 917 N N . LYS A 1 116 ? -5.881 -12.993 29.831 1.00 76.12 116 LYS A N 1
ATOM 918 C CA . LYS A 1 116 ? -5.618 -13.818 31.027 1.00 76.12 116 LYS A CA 1
ATOM 919 C C . LYS A 1 116 ? -5.681 -15.323 30.735 1.00 76.12 116 LYS A C 1
ATOM 921 O O . LYS A 1 116 ? -4.902 -16.089 31.298 1.00 76.12 116 LYS A O 1
ATOM 926 N N . LYS A 1 117 ? -6.589 -15.763 29.855 1.00 70.06 117 LYS A N 1
ATOM 927 C CA . LYS A 1 117 ? -6.704 -17.173 29.431 1.00 70.06 117 LYS A CA 1
ATOM 928 C C . LYS A 1 117 ? -5.560 -17.605 28.510 1.00 70.06 117 LYS A C 1
ATOM 930 O O . LYS A 1 117 ? -5.110 -18.744 28.605 1.00 70.06 117 LYS A O 1
ATOM 935 N N . GLN A 1 118 ? -5.064 -16.711 27.661 1.00 64.88 118 GLN A N 1
ATOM 936 C CA . GLN A 1 118 ? -3.969 -16.988 26.731 1.00 64.88 118 GLN A CA 1
ATOM 937 C C . GLN A 1 118 ? -2.618 -17.139 27.441 1.00 64.88 118 GLN A C 1
ATOM 939 O O . GLN A 1 118 ? -1.814 -17.977 27.042 1.00 64.88 118 GLN A O 1
ATOM 944 N N . ALA A 1 119 ? -2.409 -16.436 28.560 1.00 59.16 119 ALA A N 1
ATOM 945 C CA . ALA A 1 119 ? -1.262 -16.667 29.443 1.00 59.16 119 ALA A CA 1
ATOM 946 C C . ALA A 1 119 ? -1.205 -18.102 30.018 1.00 59.16 119 ALA A C 1
ATOM 948 O O . ALA A 1 119 ? -0.164 -18.514 30.518 1.00 59.16 119 ALA A O 1
ATOM 949 N N . ARG A 1 120 ? -2.305 -18.871 29.941 1.00 57.41 120 ARG A N 1
ATOM 950 C CA . ARG A 1 120 ? -2.413 -20.246 30.460 1.00 57.41 120 ARG A CA 1
ATOM 951 C C . ARG A 1 120 ? -2.450 -21.344 29.389 1.00 57.41 120 ARG A C 1
ATOM 953 O O . ARG A 1 120 ? -2.391 -22.514 29.749 1.00 57.41 120 ARG A O 1
ATOM 960 N N . LYS A 1 121 ? -2.560 -21.017 28.096 1.00 49.06 121 LYS A N 1
ATOM 961 C CA . LYS A 1 121 ? -2.578 -22.008 27.003 1.00 49.06 121 LYS A CA 1
ATOM 962 C C . LYS A 1 121 ? -1.801 -21.488 25.797 1.00 49.06 121 LYS A C 1
ATOM 964 O O . LYS A 1 121 ? -2.325 -20.732 24.982 1.00 49.06 121 LYS A O 1
ATOM 969 N N . THR A 1 122 ? -0.547 -21.911 25.681 1.00 47.41 122 THR A N 1
ATOM 970 C CA . THR A 1 122 ? 0.276 -21.701 24.488 1.00 47.41 122 THR A CA 1
ATOM 971 C C . THR A 1 122 ? 0.000 -22.830 23.502 1.00 47.41 122 THR A C 1
ATOM 973 O O . THR A 1 122 ? 0.366 -23.963 23.775 1.00 47.41 122 THR A O 1
ATOM 976 N N . GLN A 1 123 ? -0.670 -22.492 22.399 1.00 48.03 123 GLN A N 1
ATOM 977 C CA . GL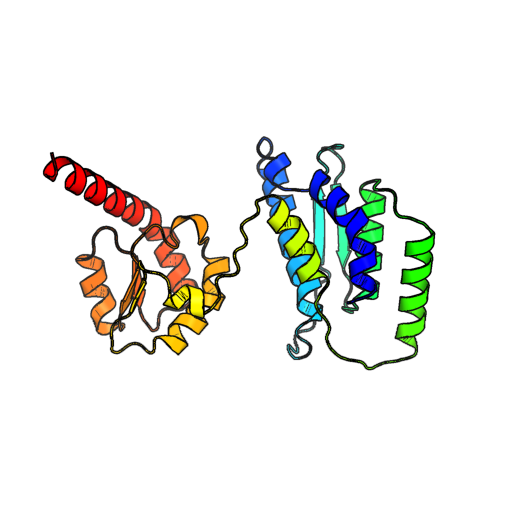N A 1 123 ? -0.785 -23.184 21.103 1.00 48.03 123 GLN A CA 1
ATOM 978 C C . GLN A 1 123 ? -2.241 -23.128 20.641 1.00 48.03 123 GLN A C 1
ATOM 980 O O . GLN A 1 123 ? -3.093 -23.790 21.224 1.00 48.03 123 GLN A O 1
ATOM 985 N N . GLN A 1 124 ? -2.514 -22.375 19.572 1.00 40.22 124 GLN A N 1
ATOM 986 C CA . GLN A 1 124 ? -3.290 -22.877 18.433 1.00 40.22 124 GLN A CA 1
ATOM 987 C C . GLN A 1 124 ? -3.368 -21.851 17.289 1.00 40.22 124 GLN A C 1
ATOM 989 O O . GLN A 1 124 ? -3.817 -20.731 17.488 1.00 40.22 124 GLN A O 1
ATOM 994 N N . ARG A 1 125 ? -2.911 -22.340 16.124 1.00 40.59 125 ARG A N 1
ATOM 995 C CA . ARG A 1 125 ? -3.197 -22.059 14.699 1.00 40.59 125 ARG A CA 1
ATOM 996 C C . ARG A 1 125 ? -3.518 -20.628 14.207 1.00 40.59 125 ARG A C 1
ATOM 998 O O . ARG A 1 125 ? -4.312 -19.921 14.816 1.00 40.59 125 ARG A O 1
ATOM 1005 N N . PRO A 1 126 ? -3.004 -20.258 13.014 1.00 38.91 126 PRO A N 1
ATOM 1006 C CA . PRO A 1 126 ? -3.276 -18.970 12.391 1.00 38.91 126 PRO A CA 1
ATOM 1007 C C . PRO A 1 126 ? -4.719 -18.921 11.873 1.00 38.91 126 PRO A C 1
ATOM 1009 O O . PRO A 1 126 ? -5.219 -19.860 11.252 1.00 38.91 126 PRO A O 1
ATOM 1012 N N . SER A 1 127 ? -5.392 -17.807 12.134 1.00 48.53 127 SER A N 1
ATOM 1013 C CA . SER A 1 127 ? -6.707 -17.470 11.590 1.00 48.53 127 SER A CA 1
ATOM 1014 C C . SER A 1 127 ? -6.634 -16.079 10.974 1.00 48.53 127 SER A C 1
ATOM 1016 O O . SER A 1 127 ? -5.843 -15.276 11.460 1.00 48.53 127 SER A O 1
ATOM 1018 N N . LYS A 1 128 ? -7.476 -15.807 9.965 1.00 50.66 128 LYS A N 1
ATOM 1019 C CA . LYS A 1 128 ? -7.618 -14.499 9.294 1.00 50.66 128 LYS A CA 1
ATOM 1020 C C . LYS A 1 128 ? -7.422 -13.330 10.260 1.00 50.66 128 LYS A C 1
ATOM 1022 O O . LYS A 1 128 ? -7.990 -13.324 11.362 1.00 50.66 128 LYS A O 1
ATOM 1027 N N . SER A 1 129 ? -6.561 -12.410 9.856 1.00 56.59 129 SER A N 1
ATOM 1028 C CA . SER A 1 129 ? -5.883 -11.515 10.780 1.00 56.59 129 SER A CA 1
ATOM 1029 C C . SER A 1 129 ? -6.678 -10.243 10.996 1.00 56.59 129 SER A C 1
ATOM 1031 O O . SER A 1 129 ? -7.512 -9.850 10.186 1.00 56.59 129 SER A O 1
ATOM 1033 N N . ILE A 1 130 ? -6.411 -9.580 12.115 1.00 57.69 130 ILE A N 1
ATOM 1034 C CA . ILE A 1 130 ? -6.984 -8.265 12.418 1.00 57.69 130 ILE A CA 1
ATOM 1035 C C . ILE A 1 130 ? -6.630 -7.256 11.302 1.00 57.69 130 ILE A C 1
ATOM 1037 O O . ILE A 1 130 ? -7.404 -6.332 11.052 1.00 57.69 130 ILE A O 1
ATOM 1041 N N . SER A 1 131 ? -5.517 -7.479 10.587 1.00 57.22 131 SER A N 1
ATOM 1042 C CA . SER A 1 131 ? -5.135 -6.735 9.381 1.00 57.22 131 SER A CA 1
ATOM 1043 C C . SER A 1 131 ? -6.173 -6.874 8.265 1.00 57.22 131 SER A C 1
ATOM 1045 O O . SER A 1 131 ? -6.562 -5.863 7.689 1.00 57.22 131 SER A O 1
ATOM 1047 N N . ASP A 1 132 ? -6.697 -8.079 8.009 1.00 58.28 132 ASP A N 1
ATOM 1048 C CA . ASP A 1 132 ? -7.691 -8.315 6.949 1.00 58.28 132 ASP A CA 1
ATOM 1049 C C . ASP A 1 132 ? -8.976 -7.502 7.186 1.00 58.28 132 ASP A C 1
ATOM 1051 O O . ASP A 1 132 ? -9.536 -6.914 6.263 1.00 58.28 132 ASP A O 1
ATOM 1055 N N . GLU A 1 133 ? -9.423 -7.421 8.440 1.00 61.91 133 GLU A N 1
ATOM 1056 C CA . GLU A 1 133 ? -10.666 -6.740 8.831 1.00 61.91 133 GLU A CA 1
ATOM 1057 C C . GLU A 1 133 ? -10.512 -5.211 8.847 1.00 61.91 133 GLU A C 1
ATOM 1059 O O . GLU A 1 133 ? -11.435 -4.473 8.498 1.00 61.91 133 GLU A O 1
ATOM 1064 N N . LEU A 1 134 ? -9.317 -4.726 9.196 1.00 63.25 134 LEU A N 1
ATOM 1065 C CA . LEU A 1 134 ? -8.947 -3.316 9.088 1.00 63.25 134 LEU A CA 1
ATOM 1066 C C . LEU A 1 134 ? -8.779 -2.895 7.609 1.00 63.25 134 LEU A C 1
ATOM 1068 O O . LEU A 1 134 ? -9.229 -1.815 7.221 1.00 63.25 134 LEU A O 1
ATOM 1072 N N . MET A 1 135 ? -8.209 -3.766 6.770 1.00 56.56 135 MET A N 1
ATOM 1073 C CA . MET A 1 135 ? -8.089 -3.581 5.319 1.00 56.56 135 MET A CA 1
ATOM 1074 C C . MET A 1 135 ? -9.455 -3.532 4.628 1.00 56.56 135 MET A C 1
ATOM 1076 O O . MET A 1 135 ? -9.669 -2.706 3.740 1.00 56.56 135 MET A O 1
ATOM 1080 N N . GLU A 1 136 ? -10.399 -4.375 5.041 1.00 57.78 136 GLU A N 1
ATOM 1081 C CA . GLU A 1 136 ? -11.766 -4.379 4.511 1.00 57.78 136 GLU A CA 1
ATOM 1082 C C . GLU A 1 136 ? -12.497 -3.064 4.839 1.00 57.78 136 GLU A C 1
ATOM 1084 O O . GLU A 1 136 ? -13.073 -2.435 3.949 1.00 57.78 136 GLU A O 1
ATOM 1089 N N . ALA A 1 137 ? -12.345 -2.555 6.068 1.00 57.75 137 ALA A N 1
ATOM 1090 C CA . ALA A 1 137 ? -12.914 -1.272 6.488 1.00 57.75 137 ALA A CA 1
ATOM 1091 C C . ALA A 1 137 ? -12.313 -0.048 5.760 1.00 57.75 137 ALA A C 1
ATOM 1093 O O . ALA A 1 137 ? -13.004 0.959 5.580 1.00 57.75 137 ALA A O 1
ATOM 1094 N N . LEU A 1 138 ? -11.047 -0.113 5.329 1.00 55.00 138 LEU A N 1
ATOM 1095 C CA . LEU A 1 138 ? -10.442 0.922 4.481 1.00 55.00 138 LEU A CA 1
ATOM 1096 C C . LEU A 1 138 ? -10.880 0.827 3.012 1.00 55.00 138 LEU A C 1
ATOM 1098 O O . LEU A 1 138 ? -11.101 1.859 2.371 1.00 55.00 138 LEU A O 1
ATOM 1102 N N . ARG A 1 139 ? -11.040 -0.392 2.477 1.00 53.00 139 ARG A N 1
ATOM 1103 C CA . ARG A 1 139 ? -11.479 -0.619 1.088 1.00 53.00 139 ARG A CA 1
ATOM 1104 C C . ARG A 1 139 ? -12.894 -0.107 0.840 1.00 53.00 139 ARG A C 1
ATOM 1106 O O . ARG A 1 139 ? -13.135 0.481 -0.212 1.00 53.00 139 ARG A O 1
ATOM 1113 N N . GLU A 1 140 ? -13.796 -0.242 1.814 1.00 52.47 140 GLU A N 1
ATOM 1114 C CA . GLU A 1 140 ? -15.164 0.304 1.751 1.00 52.47 140 GLU A CA 1
ATOM 1115 C C . GLU A 1 140 ? -15.219 1.841 1.622 1.00 52.47 140 GLU A C 1
ATOM 1117 O O . GLU A 1 140 ? -16.273 2.394 1.307 1.00 52.47 140 GLU A O 1
ATOM 1122 N N . ARG A 1 141 ? -14.104 2.554 1.844 1.00 43.16 141 ARG A N 1
ATOM 1123 C CA . ARG A 1 141 ? -14.028 4.023 1.769 1.00 43.16 141 ARG A CA 1
ATOM 1124 C C . ARG A 1 141 ? -13.068 4.575 0.718 1.00 43.16 141 ARG A C 1
ATOM 1126 O O . ARG A 1 141 ? -12.782 5.767 0.732 1.00 43.16 141 ARG A O 1
ATOM 1133 N N . GLY A 1 142 ? -12.635 3.742 -0.227 1.00 41.16 142 GLY A N 1
ATOM 1134 C CA . GLY A 1 142 ? -11.913 4.206 -1.414 1.00 41.16 142 GLY A CA 1
ATOM 1135 C C . GLY A 1 142 ? -10.394 4.282 -1.270 1.00 41.16 142 GLY A C 1
ATOM 1136 O O . GLY A 1 142 ? -9.730 4.714 -2.211 1.00 41.16 142 GLY A O 1
ATOM 1137 N N . VAL A 1 143 ? -9.814 3.786 -0.171 1.00 44.09 143 VAL A N 1
ATOM 1138 C CA . VAL A 1 143 ? -8.373 3.509 -0.133 1.00 44.09 143 VAL A CA 1
ATOM 1139 C C . VAL A 1 143 ? -8.133 2.264 -0.980 1.00 44.09 143 VAL A C 1
ATOM 1141 O O . VAL A 1 143 ? -8.283 1.129 -0.530 1.00 44.09 143 VAL A O 1
ATOM 1144 N N . SER A 1 144 ? -7.819 2.471 -2.255 1.00 43.91 144 SER A N 1
ATOM 1145 C CA . SER A 1 144 ? -7.471 1.390 -3.172 1.00 43.91 144 SER A CA 1
ATOM 1146 C C . SER A 1 144 ? -6.048 0.897 -2.895 1.00 43.91 144 SER A C 1
ATOM 1148 O O . SER A 1 144 ? -5.178 0.988 -3.756 1.00 43.91 144 SER A O 1
ATOM 1150 N N . THR A 1 145 ? -5.812 0.286 -1.734 1.00 48.19 145 THR A N 1
ATOM 1151 C CA . THR A 1 145 ? -4.706 -0.664 -1.564 1.00 48.19 145 THR A CA 1
ATOM 1152 C C . THR A 1 145 ? -5.114 -1.978 -2.225 1.00 48.19 145 THR A C 1
ATOM 1154 O O . THR A 1 145 ? -5.399 -2.986 -1.580 1.00 48.19 145 THR A O 1
ATOM 1157 N N . LYS A 1 146 ? -5.202 -1.976 -3.559 1.00 56.94 146 LYS A N 1
ATOM 1158 C CA . LYS A 1 146 ? -5.210 -3.237 -4.301 1.00 56.94 146 LYS A CA 1
ATOM 1159 C C . LYS A 1 146 ? -3.832 -3.844 -4.076 1.00 56.94 146 LYS A C 1
ATOM 1161 O O . LYS A 1 146 ? -2.874 -3.422 -4.712 1.00 56.94 146 LYS A O 1
ATOM 1166 N N . SER A 1 147 ? -3.725 -4.786 -3.143 1.00 59.50 147 SER A N 1
ATOM 1167 C CA . SER A 1 147 ? -2.584 -5.688 -3.095 1.00 59.50 147 SER A CA 1
ATOM 1168 C C . SER A 1 147 ? -2.532 -6.393 -4.450 1.00 59.50 147 SER A C 1
ATOM 1170 O O . SER A 1 147 ? -3.406 -7.187 -4.798 1.00 59.50 147 SER A O 1
ATOM 1172 N N . ILE A 1 148 ? -1.574 -5.984 -5.278 1.00 70.94 148 ILE A N 1
ATOM 1173 C CA . ILE A 1 148 ? -1.397 -6.519 -6.625 1.00 70.94 148 ILE A CA 1
ATOM 1174 C C . ILE A 1 148 ? -0.865 -7.934 -6.452 1.00 70.94 148 ILE A C 1
ATOM 1176 O O . ILE A 1 148 ? 0.275 -8.088 -6.057 1.00 70.94 148 ILE A O 1
ATOM 1180 N N . THR A 1 149 ? -1.662 -8.971 -6.693 1.00 81.56 149 THR A N 1
ATOM 1181 C CA . THR A 1 149 ? -1.164 -10.355 -6.616 1.00 81.56 149 THR A CA 1
ATOM 1182 C C . THR A 1 149 ? -0.212 -10.662 -7.777 1.00 81.56 149 THR A C 1
ATOM 1184 O O . THR A 1 149 ? -0.213 -9.958 -8.786 1.00 81.56 149 THR A O 1
ATOM 1187 N N . VAL A 1 150 ? 0.575 -11.740 -7.678 1.00 82.81 150 VAL A N 1
ATOM 1188 C CA . VAL A 1 150 ? 1.458 -12.196 -8.774 1.00 82.81 150 VAL A CA 1
ATOM 1189 C C . VAL A 1 150 ? 0.667 -12.404 -10.075 1.00 82.81 150 VAL A C 1
ATOM 1191 O O . VAL A 1 150 ? 1.078 -11.921 -11.127 1.00 82.81 150 VAL A O 1
ATOM 1194 N N . ASP A 1 151 ? -0.531 -12.989 -9.998 1.00 82.19 151 ASP A N 1
ATOM 1195 C CA . ASP A 1 151 ? -1.411 -13.150 -11.165 1.00 82.19 151 ASP A CA 1
ATOM 1196 C C . ASP A 1 151 ? -1.842 -11.804 -11.763 1.00 82.19 151 ASP A C 1
ATOM 1198 O O . ASP A 1 151 ? -1.967 -11.662 -12.975 1.00 82.19 151 ASP A O 1
ATOM 1202 N N . GLN A 1 152 ? -2.037 -10.777 -10.930 1.00 80.94 152 GLN A N 1
ATOM 1203 C CA . GLN A 1 152 ? -2.380 -9.431 -11.396 1.00 80.94 152 GLN A CA 1
ATOM 1204 C C . GLN A 1 152 ? -1.194 -8.679 -12.006 1.00 80.94 152 GLN A C 1
ATOM 1206 O O . GLN A 1 152 ? -1.425 -7.765 -12.805 1.00 80.94 152 GLN A O 1
ATOM 1211 N N . VAL A 1 153 ? 0.040 -9.030 -11.622 1.00 84.31 153 VAL A N 1
ATOM 1212 C CA . VAL A 1 153 ? 1.264 -8.572 -12.294 1.00 84.31 153 VAL A CA 1
ATOM 1213 C C . VAL A 1 153 ? 1.305 -9.148 -13.701 1.00 84.31 153 VAL A C 1
ATOM 1215 O O . VAL A 1 153 ? 1.413 -8.386 -14.657 1.00 84.31 153 VAL A O 1
ATOM 1218 N N . LEU A 1 154 ? 1.143 -10.465 -13.829 1.00 85.31 154 LEU A N 1
ATOM 1219 C CA . LEU A 1 154 ? 1.179 -11.160 -15.118 1.00 85.31 154 LEU A CA 1
ATOM 1220 C C . LEU A 1 154 ? 0.007 -10.771 -16.028 1.00 85.31 154 LEU A C 1
ATOM 1222 O O . LEU A 1 154 ? 0.173 -10.656 -17.236 1.00 85.31 154 LEU A O 1
ATOM 1226 N N . ALA A 1 155 ? -1.164 -10.490 -15.456 1.00 84.12 155 ALA A N 1
ATOM 1227 C CA . ALA A 1 155 ? -2.334 -10.024 -16.196 1.00 84.12 155 ALA A CA 1
ATOM 1228 C C . ALA A 1 155 ? -2.293 -8.522 -16.552 1.00 84.12 155 ALA A C 1
ATOM 1230 O O . ALA A 1 155 ? -3.300 -7.976 -17.007 1.00 84.12 155 ALA A O 1
ATOM 1231 N N . ASN A 1 156 ? -1.189 -7.809 -16.299 1.00 84.88 156 ASN A N 1
ATOM 1232 C CA . ASN A 1 156 ? -1.076 -6.396 -16.652 1.00 84.88 156 ASN A CA 1
ATOM 1233 C C . ASN A 1 156 ? -0.835 -6.240 -18.170 1.00 84.88 156 ASN A C 1
ATOM 1235 O O . ASN A 1 156 ? 0.253 -6.568 -18.635 1.00 84.88 156 ASN A O 1
ATOM 1239 N N . PRO A 1 157 ? -1.781 -5.669 -18.943 1.00 82.12 157 PRO A N 1
ATOM 1240 C CA . PRO A 1 157 ? -1.647 -5.557 -20.400 1.00 82.12 157 PRO A CA 1
ATOM 1241 C C . PRO A 1 157 ? -0.553 -4.576 -20.841 1.00 82.12 157 PRO A C 1
ATOM 1243 O O . PRO A 1 157 ? -0.174 -4.559 -22.007 1.00 82.12 157 PRO A O 1
ATOM 1246 N N . LEU A 1 158 ? -0.070 -3.731 -19.926 1.00 87.19 158 LEU A N 1
ATOM 1247 C CA . LEU A 1 158 ? 1.013 -2.785 -20.177 1.00 87.19 158 LEU A CA 1
ATOM 1248 C C . LEU A 1 158 ? 2.375 -3.312 -19.721 1.00 87.19 158 LEU A C 1
ATOM 1250 O O . LEU A 1 158 ? 3.351 -2.579 -19.8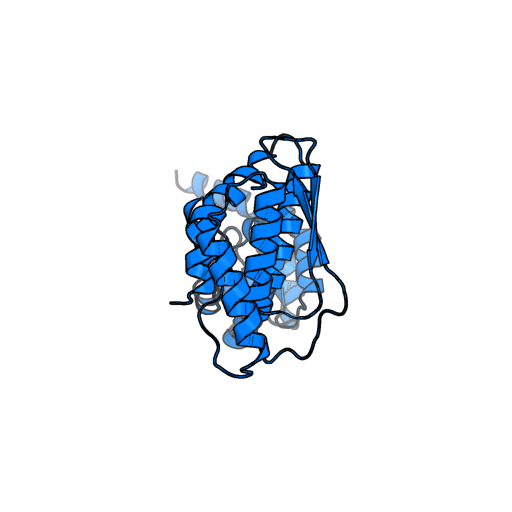18 1.00 87.19 158 LEU A O 1
ATOM 1254 N N . LEU A 1 159 ? 2.452 -4.541 -19.209 1.00 90.69 159 LEU A N 1
ATOM 1255 C CA . LEU A 1 159 ? 3.704 -5.185 -18.838 1.00 90.69 159 LEU A CA 1
ATOM 1256 C C . LEU A 1 159 ? 4.093 -6.189 -19.920 1.00 90.69 159 LEU A C 1
ATOM 1258 O O . LEU A 1 159 ? 3.376 -7.153 -20.169 1.00 90.69 159 LEU A O 1
ATOM 1262 N N . MET A 1 160 ? 5.249 -5.979 -20.536 1.00 90.69 160 MET A N 1
ATOM 1263 C CA . MET A 1 160 ? 5.845 -6.920 -21.475 1.00 90.69 160 MET A CA 1
ATOM 1264 C C . MET A 1 160 ? 7.141 -7.455 -20.882 1.00 90.69 160 MET A C 1
ATOM 1266 O O . MET A 1 160 ? 7.999 -6.695 -20.443 1.00 90.69 160 MET A O 1
ATOM 1270 N N . MET A 1 161 ? 7.293 -8.774 -20.864 1.00 90.50 161 MET A N 1
ATOM 1271 C CA . MET A 1 161 ? 8.525 -9.423 -20.428 1.00 90.50 161 MET A CA 1
ATOM 1272 C C . MET A 1 161 ? 9.166 -10.113 -21.619 1.00 90.50 161 MET A C 1
ATOM 1274 O O . MET A 1 161 ? 8.498 -10.821 -22.375 1.00 90.50 161 MET A O 1
ATOM 1278 N N . HIS A 1 162 ? 10.463 -9.899 -21.791 1.00 89.88 162 HIS A N 1
ATOM 1279 C CA . HIS A 1 162 ? 11.224 -10.542 -22.845 1.00 89.88 162 HIS A CA 1
ATOM 1280 C C . HIS A 1 162 ? 11.203 -12.079 -22.662 1.00 89.88 162 HIS A C 1
ATOM 1282 O O . HIS A 1 162 ? 11.296 -12.545 -21.528 1.00 89.88 162 HIS A O 1
ATOM 1288 N N . PRO A 1 163 ? 11.141 -12.898 -23.734 1.00 86.50 163 PRO A N 1
ATOM 1289 C CA . PRO A 1 163 ? 10.981 -14.358 -23.625 1.00 86.50 163 PRO A CA 1
ATOM 1290 C C . PRO A 1 163 ? 12.095 -15.086 -22.863 1.00 86.50 163 PRO A C 1
ATOM 1292 O O . PRO A 1 163 ? 11.900 -16.201 -22.394 1.00 86.50 163 PRO A O 1
ATOM 1295 N N . LYS A 1 164 ? 13.276 -14.465 -22.773 1.00 86.56 164 LYS A N 1
ATOM 1296 C CA . LYS A 1 164 ? 14.428 -14.998 -22.026 1.00 86.56 164 LYS A CA 1
ATOM 1297 C C . LYS A 1 164 ? 14.342 -14.766 -20.513 1.00 86.56 164 LYS A C 1
ATOM 1299 O O . LYS A 1 164 ? 15.115 -15.380 -19.794 1.00 86.56 164 LYS A O 1
ATOM 1304 N N . VAL A 1 165 ? 13.432 -13.904 -20.060 1.00 88.06 165 VAL A N 1
ATOM 1305 C CA . VAL A 1 165 ? 13.247 -13.574 -18.643 1.00 88.06 165 VAL A CA 1
ATOM 1306 C C . VAL A 1 165 ? 12.344 -14.614 -17.997 1.00 88.06 165 VAL A C 1
ATOM 1308 O O . VAL A 1 165 ? 11.295 -14.964 -18.550 1.00 88.06 165 VAL A O 1
ATOM 1311 N N . ASN A 1 166 ? 12.697 -15.074 -16.798 1.00 89.38 166 ASN A N 1
ATOM 1312 C CA . ASN A 1 166 ? 11.806 -15.937 -16.026 1.00 89.38 166 ASN A CA 1
ATOM 1313 C C . ASN A 1 166 ? 10.616 -15.126 -15.485 1.00 89.38 166 ASN A C 1
ATOM 1315 O O . ASN A 1 166 ? 10.688 -14.496 -14.429 1.00 89.38 166 ASN A O 1
ATOM 1319 N N . GLN A 1 167 ? 9.502 -15.149 -16.221 1.00 87.69 167 GLN A N 1
ATOM 1320 C CA . GLN A 1 167 ? 8.338 -14.304 -15.945 1.00 87.69 167 GLN A CA 1
ATOM 1321 C C . GLN A 1 167 ? 7.746 -14.524 -14.552 1.00 87.69 167 GLN A C 1
ATOM 1323 O O . GLN A 1 167 ? 7.338 -13.565 -13.899 1.00 87.69 167 GLN A O 1
ATOM 1328 N N . LEU A 1 168 ? 7.703 -15.774 -14.081 1.00 88.00 168 LEU A N 1
ATOM 1329 C CA . LEU A 1 168 ? 7.119 -16.107 -12.784 1.00 88.00 168 LEU A CA 1
ATOM 1330 C C . LEU A 1 168 ? 8.011 -15.632 -11.631 1.00 88.00 168 LEU A C 1
ATOM 1332 O O . LEU A 1 168 ? 7.510 -15.051 -10.664 1.00 88.00 168 LEU A O 1
ATOM 1336 N N . ASP A 1 169 ? 9.323 -15.846 -11.742 1.00 87.06 169 ASP A N 1
ATOM 1337 C CA . ASP A 1 169 ? 10.288 -15.387 -10.740 1.00 87.06 169 ASP A CA 1
ATOM 1338 C C . ASP A 1 169 ? 10.313 -13.855 -10.664 1.00 87.06 169 ASP A C 1
ATOM 1340 O O . ASP A 1 169 ? 10.135 -13.262 -9.592 1.00 87.06 169 ASP A O 1
ATOM 1344 N N . TYR A 1 170 ? 10.399 -13.202 -11.824 1.00 87.62 170 TYR A N 1
ATOM 1345 C CA . TYR A 1 170 ? 10.409 -11.750 -11.897 1.00 87.62 170 TYR A CA 1
ATOM 1346 C C . TYR A 1 170 ? 9.084 -11.143 -11.424 1.00 87.62 170 TYR A C 1
ATOM 1348 O O . TYR A 1 170 ? 9.097 -10.197 -10.642 1.00 87.62 170 TYR A O 1
ATOM 1356 N N . ALA A 1 171 ? 7.928 -11.696 -11.810 1.00 87.44 171 ALA A N 1
ATOM 1357 C CA . ALA A 1 171 ? 6.632 -11.227 -11.314 1.00 87.44 171 ALA A CA 1
ATOM 1358 C C . ALA A 1 171 ? 6.501 -11.391 -9.793 1.00 87.44 171 ALA A C 1
ATOM 1360 O O . ALA A 1 171 ? 5.939 -10.519 -9.129 1.00 87.44 171 ALA A O 1
ATOM 1361 N N . THR A 1 172 ? 7.058 -12.466 -9.225 1.00 85.25 172 THR A N 1
ATOM 1362 C CA . THR A 1 172 ? 7.084 -12.695 -7.773 1.00 85.25 172 THR A CA 1
ATOM 1363 C C . THR A 1 172 ? 7.935 -11.649 -7.058 1.00 85.25 172 THR A C 1
ATOM 1365 O O . THR A 1 172 ? 7.512 -11.111 -6.030 1.00 85.25 172 THR A O 1
ATOM 1368 N N . ARG A 1 173 ? 9.112 -11.322 -7.603 1.00 86.00 173 ARG A N 1
ATOM 1369 C CA . ARG A 1 173 ? 9.972 -10.240 -7.099 1.00 86.00 173 ARG A CA 1
ATOM 1370 C C . ARG A 1 173 ? 9.288 -8.883 -7.230 1.00 86.00 173 ARG A C 1
ATOM 1372 O O . ARG A 1 173 ? 9.180 -8.153 -6.248 1.00 86.00 173 ARG A O 1
ATOM 1379 N N . LEU A 1 174 ? 8.760 -8.582 -8.411 1.00 85.62 174 LEU A N 1
ATOM 1380 C CA . LEU A 1 174 ? 8.117 -7.314 -8.720 1.00 85.62 174 LEU A CA 1
ATOM 1381 C C . LEU A 1 174 ? 6.894 -7.078 -7.826 1.00 85.62 174 LEU A C 1
ATOM 1383 O O . LEU A 1 174 ? 6.773 -6.003 -7.252 1.00 85.62 174 LEU A O 1
ATOM 1387 N N . HIS A 1 175 ? 6.046 -8.088 -7.612 1.00 84.19 175 HIS A N 1
ATOM 1388 C CA . HIS A 1 175 ? 4.925 -8.028 -6.665 1.00 84.19 175 HIS A CA 1
ATOM 1389 C C . HIS A 1 175 ? 5.361 -7.572 -5.264 1.00 84.19 175 HIS A C 1
ATOM 1391 O O . HIS A 1 175 ? 4.687 -6.739 -4.660 1.00 84.19 175 HIS A O 1
ATOM 1397 N N . ARG A 1 176 ? 6.494 -8.070 -4.752 1.00 81.81 176 ARG A N 1
ATOM 1398 C CA . ARG A 1 176 ? 7.003 -7.686 -3.422 1.00 81.81 176 ARG A CA 1
ATOM 1399 C C . ARG A 1 176 ? 7.459 -6.228 -3.371 1.00 81.81 176 ARG A C 1
ATOM 1401 O O . ARG A 1 176 ? 7.364 -5.600 -2.322 1.00 81.81 176 ARG A O 1
ATOM 1408 N N . CYS A 1 177 ? 7.948 -5.699 -4.489 1.00 82.06 177 CYS A N 1
ATOM 1409 C CA . CYS A 1 177 ? 8.512 -4.355 -4.580 1.00 82.06 177 CYS A CA 1
ATOM 1410 C C . CYS A 1 177 ? 7.474 -3.289 -4.952 1.00 82.06 177 CYS A C 1
ATOM 1412 O O . CYS A 1 177 ? 7.570 -2.163 -4.469 1.00 82.06 177 CYS A O 1
ATOM 1414 N N . ILE A 1 178 ? 6.471 -3.629 -5.771 1.00 83.81 178 ILE A N 1
ATOM 1415 C CA . ILE A 1 178 ? 5.486 -2.681 -6.308 1.00 83.81 178 ILE A CA 1
ATOM 1416 C C . ILE A 1 178 ? 4.854 -1.792 -5.223 1.00 83.81 178 ILE A C 1
ATOM 1418 O O . ILE A 1 178 ? 4.832 -0.584 -5.441 1.00 83.81 178 ILE A O 1
ATOM 1422 N N . PRO A 1 179 ? 4.382 -2.302 -4.064 1.00 78.31 179 PRO A N 1
ATOM 1423 C CA . PRO A 1 179 ? 3.754 -1.456 -3.046 1.00 78.31 179 PRO A CA 1
ATOM 1424 C C . PRO A 1 179 ? 4.656 -0.324 -2.535 1.00 78.31 179 PRO A C 1
ATOM 1426 O O . PRO A 1 179 ? 4.163 0.735 -2.162 1.00 78.31 179 PRO A O 1
ATOM 1429 N N . ALA A 1 180 ? 5.975 -0.530 -2.538 1.00 77.44 180 ALA A N 1
ATOM 1430 C CA . ALA A 1 180 ? 6.952 0.463 -2.101 1.00 77.44 180 ALA A CA 1
ATOM 1431 C C . ALA A 1 180 ? 7.375 1.438 -3.220 1.00 77.44 180 ALA A C 1
ATOM 1433 O O . ALA A 1 180 ? 7.990 2.465 -2.940 1.00 77.44 180 ALA A O 1
ATOM 1434 N N . LEU A 1 181 ? 7.019 1.146 -4.476 1.00 81.69 181 LEU A N 1
ATOM 1435 C CA . LEU A 1 181 ? 7.393 1.915 -5.668 1.00 81.69 181 LEU A CA 1
ATOM 1436 C C . LEU A 1 181 ? 6.304 2.902 -6.129 1.00 81.69 181 LEU A C 1
ATOM 1438 O O . LEU A 1 181 ? 6.312 3.308 -7.287 1.00 81.69 181 LEU A O 1
ATOM 1442 N N . GLN A 1 182 ? 5.363 3.290 -5.259 1.00 82.12 182 GLN A N 1
ATOM 1443 C CA . GLN A 1 182 ? 4.281 4.246 -5.573 1.00 82.12 182 GLN A CA 1
ATOM 1444 C C . GLN A 1 182 ? 3.515 3.890 -6.868 1.00 82.12 182 GLN A C 1
ATOM 1446 O O . GLN A 1 182 ? 3.524 4.656 -7.844 1.00 82.12 182 GLN A O 1
ATOM 1451 N N . PRO A 1 183 ? 2.867 2.710 -6.923 1.00 83.19 183 PRO A N 1
ATOM 1452 C CA . PRO A 1 183 ? 2.227 2.210 -8.138 1.00 83.19 183 PRO A CA 1
ATOM 1453 C C . PRO A 1 183 ? 1.166 3.163 -8.694 1.00 83.19 183 PRO A C 1
ATOM 1455 O O . PRO A 1 183 ? 0.899 3.158 -9.892 1.00 83.19 183 PRO A O 1
ATOM 1458 N N . GLU A 1 184 ? 0.586 4.029 -7.866 1.00 82.62 184 GLU A N 1
ATOM 1459 C CA . GLU A 1 184 ? -0.440 4.998 -8.247 1.00 82.62 184 GLU A CA 1
ATOM 1460 C C . GLU A 1 184 ? 0.029 5.948 -9.356 1.00 82.62 184 GLU A C 1
ATOM 1462 O O . GLU A 1 184 ? -0.797 6.450 -10.128 1.00 82.62 184 GLU A O 1
ATOM 1467 N N . ARG A 1 185 ? 1.340 6.196 -9.465 1.00 80.31 185 ARG A N 1
ATOM 1468 C CA . ARG A 1 185 ? 1.906 7.119 -10.457 1.00 80.31 185 ARG A CA 1
ATOM 1469 C C . ARG A 1 185 ? 2.070 6.492 -11.842 1.00 80.31 185 ARG A C 1
ATOM 1471 O O . ARG A 1 185 ? 1.919 7.199 -12.832 1.00 80.31 185 ARG A O 1
ATOM 1478 N N . TRP A 1 186 ? 2.318 5.187 -11.932 1.00 86.31 186 TRP A N 1
ATOM 1479 C CA . TRP A 1 186 ? 2.806 4.564 -13.173 1.00 86.31 186 TRP A CA 1
ATOM 1480 C C . TRP A 1 186 ? 2.183 3.208 -13.505 1.00 86.31 186 TRP A C 1
ATOM 1482 O O . TRP A 1 186 ? 2.010 2.877 -14.682 1.00 86.31 186 TRP A O 1
ATOM 1492 N N . TRP A 1 187 ? 1.785 2.435 -12.494 1.00 86.25 187 TRP A N 1
ATOM 1493 C CA . TRP A 1 187 ? 1.243 1.095 -12.671 1.00 86.25 187 TRP A CA 1
ATOM 1494 C C . TRP A 1 187 ? -0.058 1.135 -13.475 1.00 86.25 187 TRP A C 1
ATOM 1496 O O . TRP A 1 187 ? -0.989 1.873 -13.148 1.00 86.25 187 TRP A O 1
ATOM 1506 N N . ARG A 1 188 ? -0.122 0.340 -14.552 1.00 82.12 188 ARG A N 1
ATOM 1507 C CA . ARG A 1 188 ? -1.230 0.321 -15.532 1.00 82.12 188 ARG A CA 1
ATOM 1508 C C . ARG A 1 188 ? -1.508 1.667 -16.223 1.00 82.12 188 ARG A C 1
ATOM 1510 O O . ARG A 1 188 ? -2.542 1.811 -16.870 1.00 82.12 188 ARG A O 1
ATOM 1517 N N . LYS A 1 189 ? -0.596 2.638 -16.123 1.00 83.75 189 LYS A N 1
ATOM 1518 C CA . LYS A 1 189 ? -0.682 3.936 -16.814 1.00 83.75 189 LYS A CA 1
ATOM 1519 C C . LYS A 1 189 ? 0.378 4.071 -17.902 1.00 83.75 189 LYS A C 1
ATOM 1521 O O . LYS A 1 189 ? 0.074 4.584 -18.982 1.00 83.75 189 LYS A O 1
ATOM 1526 N N . VAL A 1 190 ? 1.582 3.583 -17.611 1.00 86.62 190 VAL A N 1
ATOM 1527 C CA . VAL A 1 190 ? 2.755 3.635 -18.488 1.00 86.62 190 VAL A CA 1
ATOM 1528 C C . VAL A 1 190 ? 3.134 2.208 -18.904 1.00 86.62 190 VAL A C 1
ATOM 1530 O O . VAL A 1 190 ? 3.094 1.315 -18.052 1.00 86.62 190 VAL A O 1
ATOM 1533 N N . PRO A 1 191 ? 3.473 1.964 -20.182 1.00 89.38 191 PRO A N 1
ATOM 1534 C CA . PRO A 1 191 ? 4.033 0.690 -20.620 1.00 89.38 191 PRO A CA 1
ATOM 1535 C C . PRO A 1 191 ? 5.350 0.374 -19.909 1.00 89.38 191 PRO A C 1
ATOM 1537 O O . PRO A 1 191 ? 6.188 1.255 -19.712 1.00 89.38 191 PRO A O 1
ATOM 1540 N N . ILE A 1 192 ? 5.530 -0.888 -19.540 1.00 92.69 192 ILE A N 1
ATOM 1541 C CA . ILE A 1 192 ? 6.699 -1.404 -18.835 1.00 92.69 192 ILE A CA 1
ATOM 1542 C C . ILE A 1 192 ? 7.249 -2.577 -19.637 1.00 92.69 192 ILE A C 1
ATOM 1544 O O . ILE A 1 192 ? 6.503 -3.496 -19.977 1.00 92.69 192 ILE A O 1
ATOM 1548 N N . ILE A 1 193 ? 8.551 -2.567 -19.896 1.00 91.94 193 ILE A N 1
ATOM 1549 C CA . ILE A 1 193 ? 9.266 -3.672 -20.526 1.00 91.94 193 ILE A CA 1
ATOM 1550 C C . ILE A 1 193 ? 10.321 -4.199 -19.556 1.00 91.94 193 ILE A C 1
ATOM 1552 O O . ILE A 1 193 ? 11.089 -3.426 -18.988 1.00 91.94 193 ILE A O 1
ATOM 1556 N N . VAL A 1 194 ? 10.366 -5.519 -19.386 1.00 92.56 194 VAL A N 1
ATOM 1557 C CA . VAL A 1 194 ? 11.410 -6.222 -18.631 1.00 92.56 194 VAL A CA 1
ATOM 1558 C C . VAL A 1 194 ? 12.299 -6.967 -19.612 1.00 92.56 194 VAL A C 1
ATOM 1560 O O . VAL A 1 194 ? 11.814 -7.817 -20.364 1.00 92.56 194 VAL A O 1
ATOM 1563 N N . VAL A 1 195 ? 13.590 -6.651 -19.612 1.00 92.00 195 VAL A N 1
ATOM 1564 C CA . VAL A 1 195 ? 14.578 -7.207 -20.544 1.00 92.00 195 VAL A CA 1
ATOM 1565 C C . VAL A 1 195 ? 15.813 -7.727 -19.807 1.00 92.00 195 VAL A C 1
ATOM 1567 O O . VAL A 1 195 ? 16.094 -7.269 -18.702 1.00 92.00 195 VAL A O 1
ATOM 1570 N N . PRO A 1 196 ? 16.582 -8.655 -20.401 1.00 90.81 196 PRO A N 1
ATOM 1571 C CA . PRO A 1 196 ? 17.903 -9.011 -19.893 1.00 90.81 196 PRO A CA 1
ATOM 1572 C C . PRO A 1 196 ? 18.826 -7.788 -19.856 1.00 90.81 196 PRO A C 1
ATOM 1574 O O . PRO A 1 196 ? 18.714 -6.902 -20.709 1.00 90.81 196 PRO A O 1
ATOM 1577 N N . GLU A 1 197 ? 19.786 -7.772 -18.933 1.00 86.88 197 GLU A N 1
ATOM 1578 C CA . GLU A 1 197 ? 20.705 -6.641 -18.721 1.00 86.88 197 GLU A CA 1
ATOM 1579 C C . GLU A 1 197 ? 21.428 -6.198 -20.006 1.00 86.88 197 GLU A C 1
ATOM 1581 O O . GLU A 1 197 ? 21.559 -5.010 -20.287 1.00 86.88 197 GLU A O 1
ATOM 1586 N N . GLN A 1 198 ? 21.776 -7.160 -20.861 1.00 85.44 198 GLN A N 1
ATOM 1587 C CA . GLN A 1 198 ? 22.438 -6.949 -22.155 1.00 85.44 198 GLN A CA 1
ATOM 1588 C C . GLN A 1 198 ? 21.637 -6.066 -23.128 1.00 85.44 198 GLN A C 1
ATOM 1590 O O . GLN A 1 198 ? 22.212 -5.456 -24.025 1.00 85.44 198 GLN A O 1
ATOM 1595 N N . LEU A 1 199 ? 20.310 -6.029 -22.985 1.00 85.75 199 LEU A N 1
ATOM 1596 C CA . LEU A 1 199 ? 19.401 -5.272 -23.849 1.00 85.75 199 LEU A CA 1
ATOM 1597 C C . LEU A 1 199 ? 18.862 -4.007 -23.173 1.00 85.75 199 LEU A C 1
ATOM 1599 O O . LEU A 1 199 ? 18.238 -3.182 -23.844 1.00 85.75 199 LEU A O 1
ATOM 1603 N N . HIS A 1 200 ? 19.102 -3.840 -21.869 1.00 87.44 200 HIS A N 1
ATOM 1604 C CA . HIS A 1 200 ? 18.541 -2.755 -21.067 1.00 87.44 200 HIS A CA 1
ATOM 1605 C C . HIS A 1 200 ? 18.930 -1.380 -21.618 1.00 87.44 200 HIS A C 1
ATOM 1607 O O . HIS A 1 200 ? 18.055 -0.599 -21.987 1.00 87.44 200 HIS A O 1
ATOM 1613 N N . THR A 1 201 ? 20.227 -1.122 -21.795 1.00 84.19 201 THR A N 1
ATOM 1614 C CA . THR A 1 201 ? 20.733 0.189 -22.234 1.00 84.19 201 THR A CA 1
ATOM 1615 C C . THR A 1 201 ? 20.307 0.554 -23.658 1.00 84.19 201 THR A C 1
ATOM 1617 O O . THR A 1 201 ? 20.095 1.728 -23.963 1.00 84.19 201 THR A O 1
ATOM 1620 N N . THR A 1 202 ? 20.183 -0.433 -24.547 1.00 84.75 202 THR A N 1
ATOM 1621 C CA . THR A 1 202 ? 19.752 -0.213 -25.936 1.00 84.75 202 THR A CA 1
ATOM 1622 C C . THR A 1 202 ? 18.283 0.194 -25.978 1.00 84.75 202 THR A C 1
ATOM 1624 O O . THR A 1 202 ? 17.937 1.230 -26.543 1.00 84.75 202 THR A O 1
ATOM 1627 N N . ILE A 1 203 ? 17.424 -0.571 -25.298 1.00 84.25 203 ILE A N 1
ATOM 1628 C CA . ILE A 1 203 ? 15.976 -0.331 -25.281 1.00 84.25 203 ILE A CA 1
ATOM 1629 C C . ILE A 1 203 ? 15.639 0.932 -24.485 1.00 84.25 203 ILE A C 1
ATOM 1631 O O . ILE A 1 203 ? 14.701 1.638 -24.834 1.00 84.25 203 ILE A O 1
ATOM 1635 N N . GLU A 1 204 ? 16.404 1.275 -23.450 1.00 85.06 204 GLU A N 1
ATOM 1636 C CA . GLU A 1 204 ? 16.194 2.514 -22.696 1.00 85.06 204 GLU A CA 1
ATOM 1637 C C . GLU A 1 204 ? 16.430 3.773 -23.549 1.00 85.06 204 GLU A C 1
ATOM 1639 O O . GLU A 1 204 ? 15.673 4.746 -23.443 1.00 85.06 204 GLU A O 1
ATOM 1644 N N . LYS A 1 205 ? 17.464 3.752 -24.403 1.00 81.44 205 LYS A N 1
ATOM 1645 C CA . LYS A 1 205 ? 17.819 4.871 -25.290 1.00 81.44 205 LYS A CA 1
ATOM 1646 C C . LYS A 1 205 ? 16.796 5.075 -26.404 1.00 81.44 205 LYS A C 1
ATOM 1648 O O . LYS A 1 205 ? 16.506 6.215 -26.762 1.00 81.44 205 LYS A O 1
ATOM 1653 N N . GLU A 1 206 ? 16.253 3.987 -26.938 1.00 80.69 206 GLU A N 1
ATOM 1654 C CA . GLU A 1 206 ? 15.300 4.022 -28.053 1.00 80.69 206 GLU A CA 1
ATOM 1655 C C . GLU A 1 206 ? 13.838 4.116 -27.587 1.00 80.69 206 GLU A C 1
ATOM 1657 O O . GLU A 1 206 ? 12.997 4.719 -28.256 1.00 80.69 206 GLU A O 1
ATOM 1662 N N . GLY A 1 207 ? 13.524 3.562 -26.415 1.00 77.06 207 GLY A N 1
ATOM 1663 C CA . GLY A 1 207 ? 12.174 3.456 -25.873 1.00 77.06 207 GLY A CA 1
ATOM 1664 C C . GLY A 1 207 ? 11.669 4.769 -25.288 1.00 77.06 207 GLY A C 1
ATOM 1665 O O . GLY A 1 207 ? 11.849 5.042 -24.100 1.00 77.06 207 GLY A O 1
ATOM 1666 N N . ARG A 1 208 ? 10.987 5.586 -26.094 1.00 80.94 208 ARG A N 1
ATOM 1667 C CA . ARG A 1 208 ? 10.264 6.778 -25.613 1.00 80.94 208 ARG A CA 1
ATOM 1668 C C . ARG A 1 208 ? 8.958 6.387 -24.930 1.00 80.94 208 ARG A C 1
ATOM 1670 O O . ARG A 1 208 ? 8.252 5.505 -25.402 1.00 80.94 208 ARG A O 1
ATOM 1677 N N . GLY A 1 209 ? 8.650 7.021 -23.800 1.00 83.81 209 GLY A N 1
ATOM 1678 C CA . GLY A 1 209 ? 7.382 6.822 -23.090 1.00 83.81 209 GLY A CA 1
ATOM 1679 C C . GLY A 1 209 ? 7.174 5.434 -22.468 1.00 83.81 209 GLY A C 1
ATOM 1680 O O . GLY A 1 209 ? 6.050 5.102 -22.092 1.00 83.81 209 GLY A O 1
ATOM 1681 N N . ILE A 1 210 ? 8.235 4.626 -22.360 1.00 89.81 210 ILE A N 1
ATOM 1682 C CA . ILE A 1 210 ? 8.218 3.263 -21.811 1.00 89.81 210 ILE A CA 1
ATOM 1683 C C . ILE A 1 210 ? 9.200 3.179 -20.635 1.00 89.81 210 ILE A C 1
ATOM 1685 O O . ILE A 1 210 ? 10.309 3.715 -20.694 1.00 89.81 210 ILE A O 1
ATOM 1689 N N . ILE A 1 211 ? 8.788 2.502 -19.564 1.00 91.62 211 ILE A N 1
ATOM 1690 C CA . ILE A 1 211 ? 9.635 2.158 -18.415 1.00 91.62 211 ILE A CA 1
ATOM 1691 C C . ILE A 1 211 ? 10.377 0.862 -18.743 1.00 91.62 211 ILE A C 1
ATOM 1693 O O . ILE A 1 211 ? 9.742 -0.139 -19.068 1.00 91.62 211 ILE A O 1
ATOM 1697 N N . VAL A 1 212 ? 11.706 0.865 -18.645 1.00 92.12 212 VAL A N 1
ATOM 1698 C CA . VAL A 1 212 ? 12.535 -0.300 -18.984 1.00 92.12 212 VAL A CA 1
ATOM 1699 C C . VAL A 1 212 ? 13.245 -0.800 -17.733 1.00 92.12 212 VAL A C 1
ATOM 1701 O O . VAL A 1 212 ? 14.093 -0.107 -17.173 1.00 92.12 212 VAL A O 1
ATOM 1704 N N . PHE A 1 213 ? 12.914 -2.015 -17.305 1.00 92.88 213 PHE A N 1
ATOM 1705 C CA . PHE A 1 213 ? 13.590 -2.693 -16.204 1.00 92.88 213 PHE A CA 1
ATOM 1706 C C . PHE A 1 213 ? 14.496 -3.809 -16.715 1.00 92.88 213 PHE A C 1
ATOM 1708 O O . PHE A 1 213 ? 14.161 -4.508 -17.673 1.00 92.88 213 PHE A O 1
ATOM 1715 N N . SER A 1 214 ? 15.637 -3.977 -16.049 1.00 91.19 214 SER A N 1
ATOM 1716 C CA . SER A 1 214 ? 16.489 -5.150 -16.235 1.00 91.19 214 SER A CA 1
ATOM 1717 C C . SER A 1 214 ? 15.984 -6.302 -15.361 1.00 91.19 214 SER A C 1
ATOM 1719 O O . SER A 1 214 ? 15.507 -6.072 -14.248 1.00 91.19 214 SER A O 1
ATOM 1721 N N . GLU A 1 215 ? 16.110 -7.536 -15.843 1.00 88.75 215 GLU A N 1
ATOM 1722 C CA . GLU A 1 215 ? 15.821 -8.761 -15.085 1.00 88.75 215 GLU A CA 1
ATOM 1723 C C . GLU A 1 215 ? 16.562 -8.796 -13.735 1.00 88.75 215 GLU A C 1
ATOM 1725 O O . GLU A 1 215 ? 15.978 -9.130 -12.697 1.00 88.75 215 GLU A O 1
ATOM 1730 N N . ASP A 1 216 ? 17.816 -8.348 -13.725 1.00 87.00 216 ASP A N 1
ATOM 1731 C CA . ASP A 1 216 ? 18.696 -8.369 -12.551 1.00 87.00 216 ASP A CA 1
ATOM 1732 C C . ASP A 1 216 ? 18.607 -7.099 -11.693 1.00 87.00 216 ASP A C 1
ATOM 1734 O O . ASP A 1 216 ? 19.254 -6.987 -10.650 1.00 87.00 216 ASP A O 1
ATOM 1738 N N . MET A 1 217 ? 17.763 -6.140 -12.085 1.00 86.94 217 MET A N 1
ATOM 1739 C CA . MET A 1 217 ? 17.620 -4.878 -11.365 1.00 86.94 217 MET A CA 1
ATOM 1740 C C . MET A 1 217 ? 17.093 -5.127 -9.945 1.00 86.94 217 MET A C 1
ATOM 1742 O O . MET A 1 217 ? 16.105 -5.843 -9.738 1.00 86.94 217 MET A O 1
ATOM 1746 N N . ARG A 1 218 ? 17.745 -4.540 -8.937 1.00 88.12 218 ARG A N 1
ATOM 1747 C CA . ARG A 1 218 ? 17.289 -4.634 -7.544 1.00 88.12 218 ARG A CA 1
ATOM 1748 C C . ARG A 1 218 ? 16.268 -3.550 -7.238 1.00 88.12 218 ARG A C 1
ATOM 1750 O O . ARG A 1 218 ? 16.086 -2.604 -7.999 1.00 88.12 218 ARG A O 1
ATOM 1757 N N . TYR A 1 219 ? 15.597 -3.690 -6.101 1.00 84.62 219 TYR A N 1
ATOM 1758 C CA . TYR A 1 219 ? 14.581 -2.739 -5.657 1.00 84.62 219 TYR A CA 1
ATOM 1759 C C . TYR A 1 219 ? 15.116 -1.301 -5.587 1.00 84.62 219 TYR A C 1
ATOM 1761 O O . TYR A 1 219 ? 14.447 -0.372 -6.032 1.00 84.62 219 TYR A O 1
ATOM 1769 N N . GLU A 1 220 ? 16.322 -1.123 -5.052 1.00 86.25 220 GLU A N 1
ATOM 1770 C CA . GLU A 1 220 ? 16.963 0.182 -4.900 1.00 86.25 220 GLU A CA 1
ATOM 1771 C C . GLU A 1 220 ? 17.215 0.830 -6.263 1.00 86.25 220 GLU A C 1
ATOM 1773 O O . GLU A 1 220 ? 16.924 2.012 -6.451 1.00 86.25 220 GLU A O 1
ATOM 1778 N N . ASP A 1 221 ? 17.675 0.026 -7.221 1.00 88.38 221 ASP A N 1
ATOM 1779 C CA . ASP A 1 221 ? 17.980 0.453 -8.583 1.00 88.38 221 ASP A CA 1
ATOM 1780 C C . ASP A 1 221 ? 16.687 0.797 -9.347 1.00 88.38 221 ASP A C 1
ATOM 1782 O O . ASP A 1 221 ? 16.608 1.836 -10.002 1.00 88.38 221 ASP A O 1
ATOM 1786 N N . MET A 1 222 ? 15.624 -0.006 -9.182 1.00 88.44 222 MET A N 1
ATOM 1787 C CA . MET A 1 222 ? 14.292 0.284 -9.735 1.00 88.44 222 MET A CA 1
ATOM 1788 C C . MET A 1 222 ? 13.718 1.585 -9.181 1.00 88.44 222 MET A C 1
ATOM 1790 O O . MET A 1 222 ? 13.155 2.387 -9.927 1.00 88.44 222 MET A O 1
ATOM 1794 N N . LYS A 1 223 ? 13.844 1.798 -7.867 1.00 87.25 223 LYS A N 1
ATOM 1795 C CA . LYS A 1 223 ? 13.350 3.005 -7.208 1.00 87.25 223 LYS A CA 1
ATOM 1796 C C . LYS A 1 223 ? 14.091 4.238 -7.714 1.00 87.25 223 LYS A C 1
ATOM 1798 O O . LYS A 1 223 ? 13.445 5.196 -8.124 1.00 87.25 223 LYS A O 1
ATOM 1803 N N . LEU A 1 224 ? 15.423 4.188 -7.734 1.00 89.62 224 LEU A N 1
ATOM 1804 C CA . LEU A 1 224 ? 16.254 5.280 -8.233 1.00 89.62 224 LEU A CA 1
ATOM 1805 C C . LEU A 1 224 ? 15.920 5.610 -9.693 1.00 89.62 224 LEU A C 1
ATOM 1807 O O . LEU A 1 224 ? 15.762 6.777 -10.043 1.00 89.62 224 LEU A O 1
ATOM 1811 N N . TYR A 1 225 ? 15.755 4.581 -10.526 1.00 90.62 225 TYR A N 1
ATOM 1812 C CA . TYR A 1 225 ? 15.376 4.742 -11.924 1.00 90.62 225 TYR A CA 1
ATOM 1813 C C . TYR A 1 225 ? 14.024 5.445 -12.082 1.00 90.62 225 TYR A C 1
ATOM 1815 O O . TYR A 1 225 ? 13.913 6.391 -12.866 1.00 90.62 225 TYR A O 1
ATOM 1823 N N . LEU A 1 226 ? 13.005 5.006 -11.336 1.00 90.56 226 LEU A N 1
ATOM 1824 C CA . LEU A 1 226 ? 11.680 5.623 -11.356 1.00 90.56 226 LEU A CA 1
ATOM 1825 C C . LEU A 1 226 ? 11.737 7.070 -10.856 1.00 90.56 226 LEU A C 1
ATOM 1827 O O . LEU A 1 226 ? 11.204 7.950 -11.522 1.00 90.56 226 LEU A O 1
ATOM 1831 N N . ASP A 1 227 ? 12.432 7.342 -9.753 1.00 88.06 227 ASP A N 1
ATOM 1832 C CA . ASP A 1 227 ? 12.554 8.699 -9.209 1.00 88.06 227 ASP A CA 1
ATOM 1833 C C . ASP A 1 227 ? 13.209 9.668 -10.216 1.00 88.06 227 ASP A C 1
ATOM 1835 O O . ASP A 1 227 ? 12.834 10.837 -10.282 1.00 88.06 227 ASP A O 1
ATOM 1839 N N . GLN A 1 228 ? 14.145 9.188 -11.041 1.00 88.06 228 GLN A N 1
ATOM 1840 C CA . GLN A 1 228 ? 14.848 10.007 -12.037 1.00 88.06 228 GLN A CA 1
ATOM 1841 C C . GLN A 1 228 ? 14.105 10.149 -13.372 1.00 88.06 228 GLN A C 1
ATOM 1843 O O . GLN A 1 228 ? 14.209 11.183 -14.031 1.00 88.06 228 GLN A O 1
ATOM 1848 N N . ASN A 1 229 ? 13.394 9.108 -13.813 1.00 88.38 229 ASN A N 1
ATOM 1849 C CA . ASN A 1 229 ? 12.900 9.024 -15.190 1.00 88.38 229 ASN A CA 1
ATOM 1850 C C . ASN A 1 229 ? 11.378 9.046 -15.313 1.00 88.38 229 ASN A C 1
ATOM 1852 O O . ASN A 1 229 ? 10.875 9.270 -16.415 1.00 88.38 229 ASN A O 1
ATOM 1856 N N . LEU A 1 230 ? 10.634 8.814 -14.229 1.00 87.62 230 LEU A N 1
ATOM 1857 C CA . LEU A 1 230 ? 9.203 8.545 -14.324 1.00 87.62 230 LEU A CA 1
ATOM 1858 C C . LEU A 1 230 ? 8.413 9.719 -14.906 1.00 87.62 230 LEU A C 1
ATOM 1860 O O . LEU A 1 230 ? 7.616 9.513 -15.817 1.00 87.62 230 LEU A O 1
ATOM 1864 N N . ASP A 1 231 ? 8.653 10.942 -14.435 1.00 86.81 231 ASP A N 1
ATOM 1865 C CA . ASP A 1 231 ? 7.902 12.115 -14.903 1.00 86.81 231 ASP A CA 1
ATOM 1866 C C . ASP A 1 231 ? 8.162 12.398 -16.392 1.00 86.81 231 ASP A C 1
ATOM 1868 O O . ASP A 1 231 ? 7.226 12.654 -17.154 1.00 86.81 231 ASP A O 1
ATOM 1872 N N . ARG A 1 232 ? 9.413 12.222 -16.840 1.00 87.88 232 ARG A N 1
ATOM 1873 C CA . ARG A 1 232 ? 9.788 12.305 -18.259 1.00 87.88 232 ARG A CA 1
ATOM 1874 C C . ARG A 1 232 ? 9.069 11.243 -19.094 1.00 87.88 232 ARG A C 1
ATOM 1876 O O . ARG A 1 232 ? 8.476 11.569 -20.120 1.00 87.88 232 ARG A O 1
ATOM 1883 N N . LYS A 1 233 ? 9.076 9.981 -18.648 1.00 87.44 233 LYS A N 1
ATOM 1884 C CA . LYS A 1 233 ? 8.421 8.874 -19.366 1.00 87.44 233 LYS A CA 1
ATOM 1885 C C . LYS A 1 233 ? 6.896 9.018 -19.396 1.00 87.44 233 LYS A C 1
ATOM 1887 O O . LYS A 1 233 ? 6.284 8.670 -20.401 1.00 87.44 233 LYS A O 1
ATOM 1892 N N . ILE A 1 234 ? 6.272 9.552 -18.342 1.00 86.12 234 ILE A N 1
ATOM 1893 C CA . ILE A 1 234 ? 4.829 9.845 -18.329 1.00 86.12 234 ILE A CA 1
ATOM 1894 C C . ILE A 1 234 ? 4.489 10.887 -19.399 1.00 86.12 234 ILE A C 1
ATOM 1896 O O . ILE A 1 234 ? 3.561 10.663 -20.175 1.00 86.12 234 ILE A O 1
ATOM 1900 N N . MET A 1 235 ? 5.251 11.983 -19.465 1.00 85.06 235 MET A N 1
ATOM 1901 C CA . MET A 1 235 ? 5.043 13.053 -20.445 1.00 85.06 235 MET A CA 1
ATOM 1902 C C . MET A 1 235 ? 5.151 12.524 -21.883 1.00 85.06 235 MET A C 1
ATOM 1904 O O . MET A 1 235 ? 4.199 12.658 -22.654 1.00 85.06 235 MET A O 1
ATOM 1908 N N . GLU A 1 236 ? 6.236 11.808 -22.200 1.00 85.75 236 GLU A N 1
ATOM 1909 C CA . GLU A 1 236 ? 6.438 11.156 -23.506 1.00 85.75 236 GLU A CA 1
ATOM 1910 C C . GLU A 1 236 ? 5.267 10.205 -23.849 1.00 85.75 236 GLU A C 1
ATOM 1912 O O . GLU A 1 236 ? 4.705 10.260 -24.941 1.00 85.75 236 GLU A O 1
ATOM 1917 N N . SER A 1 237 ? 4.815 9.389 -22.885 1.00 80.38 237 SER A N 1
ATOM 1918 C CA . SER A 1 237 ? 3.694 8.452 -23.076 1.00 80.38 237 SER A CA 1
ATOM 1919 C C . SER A 1 237 ? 2.350 9.147 -23.347 1.00 80.38 237 SER A C 1
ATOM 1921 O O . SER A 1 237 ? 1.474 8.592 -24.020 1.00 80.38 237 SER A O 1
ATOM 1923 N N . THR A 1 238 ? 2.146 10.352 -22.806 1.00 78.50 238 THR A N 1
ATOM 1924 C CA . THR A 1 238 ? 0.925 11.139 -23.039 1.00 78.50 238 THR A CA 1
ATOM 1925 C C . THR A 1 238 ? 0.931 11.882 -24.372 1.00 78.50 238 THR A C 1
ATOM 1927 O O . THR A 1 238 ? -0.117 11.960 -25.016 1.00 78.50 238 THR A O 1
ATOM 1930 N N . GLU A 1 239 ? 2.086 12.373 -24.824 1.00 74.69 239 GLU A N 1
ATOM 1931 C CA . GLU A 1 239 ? 2.222 13.068 -26.110 1.00 74.69 239 GLU A CA 1
ATOM 1932 C C . GLU A 1 239 ? 1.914 12.146 -27.296 1.00 74.69 239 GLU A C 1
ATOM 1934 O O . GLU A 1 239 ? 1.157 12.517 -28.199 1.00 74.69 239 GLU A O 1
ATOM 1939 N N . ASP A 1 240 ? 2.413 10.910 -27.261 1.00 63.94 240 ASP A N 1
ATOM 1940 C CA . ASP A 1 240 ? 2.197 9.937 -28.337 1.00 63.94 240 ASP A CA 1
ATOM 1941 C C . ASP A 1 240 ? 0.733 9.464 -28.424 1.00 63.94 240 ASP A C 1
ATOM 1943 O O . ASP A 1 240 ? 0.213 9.191 -29.515 1.00 63.94 240 ASP A O 1
ATOM 1947 N N . LYS A 1 241 ? 0.012 9.452 -27.291 1.00 64.12 241 LYS A N 1
ATOM 1948 C CA . LYS A 1 241 ? -1.438 9.177 -27.251 1.00 64.12 241 LYS A CA 1
ATOM 1949 C C . LYS A 1 241 ? -2.267 10.298 -27.876 1.00 64.12 241 LYS A C 1
ATOM 1951 O O . LYS A 1 241 ? -3.318 10.007 -28.448 1.00 64.12 241 LYS A O 1
ATOM 1956 N N . ASN A 1 242 ? -1.821 11.549 -27.771 1.00 62.09 242 ASN A N 1
ATOM 1957 C CA . ASN A 1 242 ? -2.512 12.690 -28.371 1.00 62.09 242 ASN A CA 1
ATOM 1958 C C . ASN A 1 242 ? -2.255 12.757 -29.884 1.00 62.09 242 ASN A C 1
ATOM 1960 O O . ASN A 1 242 ? -3.211 12.837 -30.651 1.00 62.09 242 ASN A O 1
ATOM 1964 N N . LYS A 1 243 ? -1.007 12.556 -30.331 1.00 60.66 243 LYS A N 1
ATOM 1965 C CA . LYS A 1 243 ? -0.672 12.483 -31.769 1.00 60.66 243 LYS A CA 1
ATOM 1966 C C . LYS A 1 243 ? -1.403 11.353 -32.502 1.00 60.66 243 LYS A C 1
ATOM 1968 O O . LYS A 1 243 ? -1.872 11.543 -33.620 1.00 60.66 243 LYS A O 1
ATOM 1973 N N . SER A 1 244 ? -1.567 10.195 -31.858 1.00 58.38 244 SER A N 1
ATOM 1974 C CA . SER A 1 244 ? -2.304 9.058 -32.436 1.00 58.38 244 SER A CA 1
ATOM 1975 C C . SER A 1 244 ? -3.821 9.284 -32.545 1.00 58.38 244 SER A C 1
ATOM 1977 O O . SER A 1 244 ? -4.494 8.556 -33.277 1.00 58.38 244 SER A O 1
ATOM 1979 N N . LYS A 1 245 ? -4.386 10.253 -31.809 1.00 57.97 245 LYS A N 1
ATOM 1980 C CA . LYS A 1 245 ? -5.807 10.626 -31.915 1.00 57.97 245 LYS A CA 1
ATOM 1981 C C . LYS A 1 245 ? -6.052 11.642 -33.026 1.00 57.97 245 LYS A C 1
ATOM 1983 O O . LYS A 1 245 ? -7.068 11.529 -33.704 1.00 57.97 245 LYS A O 1
ATOM 1988 N N . ASP A 1 246 ? -5.120 12.565 -33.243 1.00 54.31 246 ASP A N 1
ATOM 1989 C CA . ASP A 1 246 ? -5.237 13.582 -34.294 1.00 54.31 246 ASP A CA 1
ATOM 1990 C C . ASP A 1 246 ? -5.051 13.008 -35.708 1.0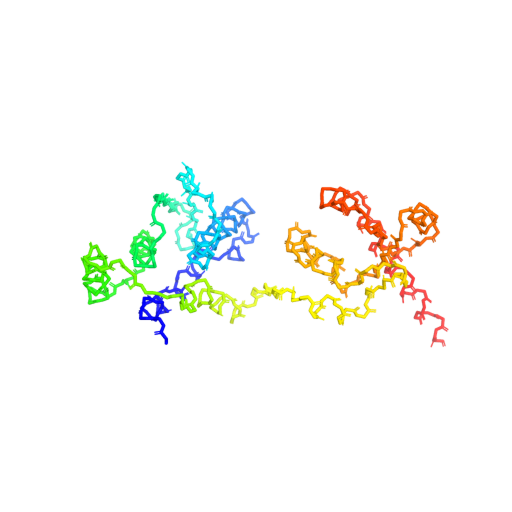0 54.31 246 ASP A C 1
ATOM 1992 O O . ASP A 1 246 ? -5.604 13.545 -36.657 1.00 54.31 246 ASP A O 1
ATOM 1996 N N . GLN A 1 247 ? -4.367 11.869 -35.859 1.00 48.25 247 GLN A N 1
ATOM 1997 C CA . GLN A 1 247 ? -4.255 11.149 -37.142 1.00 48.25 247 GLN A CA 1
ATOM 1998 C C . GLN A 1 247 ? -5.448 10.227 -37.464 1.00 48.25 247 GLN A C 1
ATOM 2000 O O . GLN A 1 247 ? -5.460 9.577 -38.507 1.00 48.25 247 GLN A O 1
ATOM 2005 N N . LYS A 1 248 ? -6.440 10.124 -36.568 1.00 48.03 248 LYS A N 1
ATOM 2006 C CA . LYS A 1 248 ? -7.662 9.316 -36.760 1.00 48.03 248 LYS A CA 1
ATOM 2007 C C . LYS A 1 248 ? -8.915 10.158 -37.036 1.00 48.03 248 LYS A C 1
ATOM 2009 O O . LYS A 1 248 ? -10.022 9.620 -36.983 1.00 48.03 248 LYS A O 1
ATOM 2014 N N . LYS A 1 249 ? -8.747 11.451 -37.304 1.00 42.38 249 LYS A N 1
ATOM 2015 C CA . LYS A 1 249 ? -9.787 12.365 -37.786 1.00 42.38 249 LYS A CA 1
ATOM 2016 C C . LYS A 1 249 ? -9.511 12.734 -39.234 1.00 42.38 249 LYS A C 1
ATOM 2018 O O . LYS A 1 249 ? -10.512 12.937 -39.949 1.00 42.38 249 LYS A O 1
#

Radius of gyration: 22.56 Å; chains: 1; bounding box: 41×44×69 Å

Sequence (249 aa):
MNRASTLLKPYLKKFVLRVHPDFFAQNPLQQKTNAESLQKLYALLDNDNNANSSKTPTASTQLTFHDKQQPNLIVNATLGMRPSPWNNVQLLFTLFDKLKIPVDPADRATVQGMIKKQARKTQQRPSKSISDELMEALRERGVSTKSITVDQVLANPLLMMHPKVNQLDYATRLHRCIPALQPERWWRKVPIIVVPEQLHTTIEKEGRGIIVFSEDMRYEDMKLYLDQNLDRKIMESTEDKNKSKDQKK

pLDDT: mean 73.85, std 14.71, range [37.59, 92.88]

Secondary structure (DSSP, 8-state):
--HHHHTTHHHHHHHHHHH-GGGGTT-HHHHHHHHHHHHHHHHHHHTTT-TT------S-EEEEEE-SS-TT-EEEEEE-S---HHHHHHHHHHHHHHTT----HHHHHHHHHHHHHHTT-------S-HHHHHHHHHHTTT-------HHHHHT-TTEEE-TTS-HHHHHHHHHHHGGGS-HHHHTTTS-EEEE-HHHHHHHHHH-TT-EEEETT--HHHHHHHHHHHHHHHHHHHHHHHHHHHHTT-

InterPro domains:
  IPR027986 T-cell activation inhibitor, mitochondrial [PTHR31596] (8-157)
  IPR028031 Domain of unknown function DUF4460 [PF14687] (8-69)

Organism: Syncephalastrum racemosum (NCBI:txid13706)

Foldseek 3Di:
DDPLLVLCLVQLLVVCVWFALVLCPVPNVQSVLSVVLVVVLLVLQCVVQCPPPPDFPPDFDWRWTATSVHNPQIQIATDDGDDDSLVSSVSVVVSCVSVVNDRDPVSVVVSVVVVVVCVVDPDDDDDDTSSVSSVVSVVVVPPPPPLQDLVNLVVQPLEAEDPVAPSSVLSVQCSVLCVVQPCVLDPSQFREYEEAPVCQVVCVVVPALYHYHYSPQDSVRSNVSCVPCVVRSNVRVVVVVVVVVVVVD